Protein AF-A0A9D6MFW0-F1 (afdb_monomer_lite)

pLDDT: mean 92.87, std 8.73, range [41.66, 98.81]

Foldseek 3Di:
DQLLVLLQVQLQVQLVVQLVVLVVCCVPVPDDPPDDSDDLSSLLSSLLSSLVRNLVSQVVQVVVDDPVLLVQLLVLLLVLLVVVLVCVVVLVVLVCVCVVPQLLSLLQVLSLQQQLQLSCLFALTQCSSQSSQLSSLVSNQVVPNPVHPLSNSLSSSLSSQLSNLCSVVVSPDNDLVSLLNSQLSSLVSNLSSCCVPPVVPPDPVSSVSNSVSSSNNRSPVRRVVSVVVNVVCVVVVVSVPTPNNVVVD

Radius of gyration: 18.0 Å; chains: 1; bounding box: 52×38×48 Å

Secondary structure (DSSP, 8-state):
--HHHHHHHHHHHHHHHHHHHHHHHHHHH---TT---SHHHHHHHHHHHHHHHHHHHHHHHHTTS-HHHHHHHHHHHHHHHHHHHHHHHHHHHTGGGGGTSTTGGGGGGGGGGHHHHHHHHHH--TTHHHHHHHHHHHHHHHTT-TTTTHHHHHHHHHHHHHHHHHHHTTT---SHHHHHHHHHHHHHHHHHHHIIIIITTS-HHHHHHHHHHHHHHIIIIIIIIHHHHHHHHHHTTTTTTSHHHHTT-

Structure (mmCIF, N/CA/C/O backbone):
data_AF-A0A9D6MFW0-F1
#
_entry.id   AF-A0A9D6MFW0-F1
#
loop_
_atom_site.group_PDB
_atom_site.id
_atom_site.type_symbol
_atom_site.label_atom_id
_atom_site.label_alt_id
_atom_site.label_comp_id
_atom_site.label_asym_id
_atom_site.label_entity_id
_atom_site.label_seq_id
_atom_site.pdbx_PDB_ins_code
_atom_site.Cartn_x
_atom_site.Cartn_y
_atom_site.Cartn_z
_atom_site.occupancy
_atom_site.B_iso_or_equiv
_atom_site.auth_seq_id
_atom_site.auth_comp_id
_atom_site.auth_asym_id
_atom_site.auth_atom_id
_atom_site.pdbx_PDB_model_num
ATOM 1 N N . MET A 1 1 ? -0.044 18.683 16.692 1.00 79.88 1 MET A N 1
ATOM 2 C CA . MET A 1 1 ? -0.504 18.529 15.290 1.00 79.88 1 MET A CA 1
ATOM 3 C C . MET A 1 1 ? -1.487 17.363 15.205 1.00 79.88 1 MET A C 1
ATOM 5 O O . MET A 1 1 ? -1.257 16.369 15.884 1.00 79.88 1 MET A O 1
ATOM 9 N N . LYS A 1 2 ? -2.585 17.481 14.439 1.00 92.38 2 LYS A N 1
ATOM 10 C CA . LYS A 1 2 ? -3.533 16.363 14.235 1.00 92.38 2 LYS A CA 1
ATOM 11 C C . LYS A 1 2 ? -2.830 15.202 13.506 1.00 92.38 2 LYS A C 1
ATOM 13 O O . LYS A 1 2 ? -2.002 15.497 12.643 1.00 92.38 2 LYS A O 1
ATOM 18 N N . PRO A 1 3 ? -3.162 13.928 13.794 1.00 92.81 3 PRO A N 1
ATOM 19 C CA . PRO A 1 3 ? -2.487 12.774 13.190 1.00 92.81 3 PRO A CA 1
ATOM 20 C C . PRO A 1 3 ? -2.455 12.807 11.661 1.00 92.81 3 PRO A C 1
ATOM 22 O O . PRO A 1 3 ? -1.391 12.694 11.062 1.00 92.81 3 PRO A O 1
ATOM 25 N N . SER A 1 4 ? -3.603 13.079 11.037 1.00 94.94 4 SER A N 1
ATOM 26 C CA . SER A 1 4 ? -3.722 13.196 9.582 1.00 94.94 4 SER A CA 1
ATOM 27 C C . SER A 1 4 ? -2.805 14.262 8.991 1.00 94.94 4 SER A C 1
ATOM 29 O O . SER A 1 4 ? -2.102 14.005 8.021 1.00 94.94 4 SER A O 1
ATOM 31 N N . LEU A 1 5 ? -2.760 15.446 9.607 1.00 96.00 5 LEU A N 1
ATOM 32 C CA . LEU A 1 5 ? -1.909 16.536 9.137 1.00 96.00 5 LEU A CA 1
ATOM 33 C C . LEU A 1 5 ? -0.426 16.185 9.282 1.00 96.00 5 LEU A C 1
ATOM 35 O O . LEU A 1 5 ? 0.359 16.525 8.409 1.00 96.00 5 LEU A O 1
ATOM 39 N N . ARG A 1 6 ? -0.051 15.466 10.348 1.00 96.25 6 ARG A N 1
ATOM 40 C CA . ARG A 1 6 ? 1.325 14.997 10.538 1.00 96.25 6 ARG A CA 1
ATOM 41 C C . ARG A 1 6 ? 1.741 14.021 9.442 1.00 96.25 6 ARG A C 1
ATOM 43 O O . ARG A 1 6 ? 2.824 14.173 8.892 1.00 96.25 6 ARG A O 1
ATOM 50 N N . ILE A 1 7 ? 0.890 13.046 9.131 1.00 96.69 7 ILE A N 1
ATOM 51 C CA . ILE A 1 7 ? 1.154 12.040 8.095 1.00 96.69 7 ILE A CA 1
ATOM 52 C C . ILE A 1 7 ? 1.312 12.711 6.730 1.00 96.69 7 ILE A C 1
ATOM 54 O O . ILE A 1 7 ? 2.320 12.494 6.066 1.00 96.69 7 ILE A O 1
ATOM 58 N N . LEU A 1 8 ? 0.385 13.598 6.359 1.00 97.06 8 LEU A N 1
ATOM 59 C CA . LEU A 1 8 ? 0.460 14.341 5.097 1.00 97.06 8 LEU A CA 1
ATOM 60 C C . LEU A 1 8 ? 1.686 15.258 5.026 1.00 97.06 8 LEU A C 1
ATOM 62 O O . LEU A 1 8 ? 2.339 15.327 3.991 1.00 97.06 8 LEU A O 1
ATOM 66 N N . PHE A 1 9 ? 2.016 15.940 6.125 1.00 97.31 9 PHE A N 1
ATOM 67 C CA . PHE A 1 9 ? 3.178 16.823 6.206 1.00 97.31 9 PHE A CA 1
ATOM 68 C C . PHE A 1 9 ? 4.486 16.063 5.983 1.00 97.31 9 PHE A C 1
ATOM 70 O O . PHE A 1 9 ? 5.289 16.467 5.146 1.00 97.31 9 PHE A O 1
ATOM 77 N N . PHE A 1 10 ? 4.692 14.946 6.688 1.00 97.12 10 PHE A N 1
ATOM 78 C CA . PHE A 1 10 ? 5.900 14.143 6.505 1.00 97.12 10 PHE A CA 1
ATOM 79 C C . PHE A 1 10 ? 5.937 13.459 5.140 1.00 97.12 10 PHE A C 1
ATOM 81 O O . PHE A 1 10 ? 7.003 13.440 4.534 1.00 97.12 10 PHE A O 1
ATOM 88 N N . ALA A 1 11 ? 4.805 12.965 4.627 1.00 96.25 11 ALA A N 1
ATOM 89 C CA . ALA A 1 11 ? 4.729 12.443 3.264 1.00 96.25 11 ALA A CA 1
ATOM 90 C C . ALA A 1 11 ? 5.209 13.497 2.256 1.00 96.25 11 ALA A C 1
ATOM 92 O O . ALA A 1 11 ? 6.170 13.256 1.531 1.00 96.25 11 ALA A O 1
ATOM 93 N N . ALA A 1 12 ? 4.615 14.694 2.279 1.00 96.31 12 ALA A N 1
ATOM 94 C CA . ALA A 1 12 ? 4.963 15.777 1.364 1.00 96.31 12 ALA A CA 1
ATOM 95 C C . ALA A 1 12 ? 6.429 16.213 1.495 1.00 96.31 12 ALA A C 1
ATOM 97 O O . ALA A 1 12 ? 7.118 16.330 0.485 1.00 96.31 12 ALA A O 1
ATOM 98 N N . ILE A 1 13 ? 6.924 16.417 2.721 1.00 96.50 13 ILE A N 1
ATOM 99 C CA . ILE A 1 13 ? 8.311 16.840 2.947 1.00 96.50 13 ILE A CA 1
ATOM 100 C C . ILE A 1 13 ? 9.293 15.802 2.440 1.00 96.50 13 ILE A C 1
ATOM 102 O O . ILE A 1 13 ? 10.212 16.164 1.715 1.00 96.50 13 ILE A O 1
ATOM 106 N N . VAL A 1 14 ? 9.118 14.531 2.801 1.00 95.50 14 VAL A N 1
ATOM 107 C CA . VAL A 1 14 ? 10.057 13.496 2.369 1.00 95.50 14 VAL A CA 1
ATOM 108 C C . VAL A 1 14 ? 9.985 13.347 0.852 1.00 95.50 14 VAL A C 1
ATOM 110 O O . VAL A 1 14 ? 11.029 13.377 0.217 1.00 95.50 14 VAL A O 1
ATOM 113 N N . GLY A 1 15 ? 8.792 13.333 0.249 1.00 93.56 15 GLY A N 1
ATOM 114 C CA . GLY A 1 15 ? 8.638 13.307 -1.210 1.00 93.56 15 GLY A CA 1
ATOM 115 C C . GLY A 1 15 ? 9.348 14.467 -1.926 1.00 93.56 15 GLY A C 1
ATOM 116 O O . GLY A 1 15 ? 10.081 14.237 -2.890 1.00 93.56 15 GLY A O 1
ATOM 117 N N . VAL A 1 16 ? 9.190 15.704 -1.436 1.00 94.00 16 VAL A N 1
ATOM 118 C CA . VAL A 1 16 ? 9.861 16.895 -1.993 1.00 94.00 16 VAL A CA 1
ATOM 119 C C . VAL A 1 16 ? 11.368 16.841 -1.773 1.00 94.00 16 VAL A C 1
ATOM 121 O O . VAL A 1 16 ? 12.120 17.157 -2.691 1.00 94.00 16 VAL A O 1
ATOM 124 N N . LEU A 1 17 ? 11.829 16.427 -0.591 1.00 93.06 17 LEU A N 1
ATOM 125 C CA . LEU A 1 17 ? 13.256 16.297 -0.303 1.00 93.06 17 LEU A CA 1
ATOM 126 C C . LEU A 1 17 ? 13.905 15.229 -1.176 1.00 93.06 17 LEU A C 1
ATOM 128 O O . LEU A 1 17 ? 14.996 15.463 -1.684 1.00 93.06 17 LEU A O 1
ATOM 132 N N . THR A 1 18 ? 13.245 14.091 -1.402 1.00 90.94 18 THR A N 1
ATOM 133 C CA . THR A 1 18 ? 13.774 13.053 -2.290 1.00 90.94 18 THR A CA 1
ATOM 134 C C . THR A 1 18 ? 13.862 13.562 -3.730 1.00 90.94 18 THR A C 1
ATOM 136 O O . THR A 1 18 ? 14.888 13.370 -4.380 1.00 90.94 18 THR A O 1
ATOM 139 N N . LEU A 1 19 ? 12.842 14.279 -4.213 1.00 90.00 19 LEU A N 1
ATOM 140 C CA . LEU A 1 19 ? 12.857 14.882 -5.548 1.00 90.00 19 LEU A CA 1
ATOM 141 C C . LEU A 1 19 ? 13.934 15.970 -5.688 1.00 90.00 19 LEU A C 1
ATOM 143 O O . LEU A 1 19 ? 14.670 16.004 -6.672 1.00 90.00 19 LEU A O 1
ATOM 147 N N . GLY A 1 20 ? 14.044 16.852 -4.694 1.00 87.12 20 GLY A N 1
ATOM 148 C CA . GLY A 1 20 ? 15.034 17.923 -4.661 1.00 87.12 20 GLY A CA 1
ATOM 149 C C . GLY A 1 20 ? 16.457 17.378 -4.593 1.00 87.12 20 GLY A C 1
ATOM 150 O O . GLY A 1 20 ? 17.306 17.797 -5.372 1.00 87.12 20 GLY A O 1
ATOM 151 N N . ALA A 1 21 ? 16.708 16.392 -3.728 1.00 87.19 21 ALA A N 1
ATOM 152 C CA . ALA A 1 21 ? 17.997 15.715 -3.637 1.00 87.19 21 ALA A CA 1
ATOM 153 C C . ALA A 1 21 ? 18.373 15.040 -4.961 1.00 87.19 21 ALA A C 1
ATOM 155 O O . ALA A 1 21 ? 19.522 15.141 -5.383 1.00 87.19 21 ALA A O 1
ATOM 156 N N . TYR A 1 22 ? 17.408 14.414 -5.640 1.00 87.62 22 TYR A N 1
ATOM 157 C CA . TYR A 1 22 ? 17.619 13.828 -6.958 1.00 87.62 22 TYR A CA 1
ATOM 158 C C . TYR A 1 22 ? 18.029 14.881 -7.998 1.00 87.62 22 TYR A C 1
ATOM 160 O O . TYR A 1 22 ? 19.064 14.726 -8.636 1.00 87.62 22 TYR A O 1
ATOM 168 N N . TYR A 1 23 ? 17.298 15.992 -8.129 1.00 85.75 23 TYR A N 1
ATOM 169 C CA . TYR A 1 23 ? 17.661 17.034 -9.099 1.00 85.75 23 TYR A CA 1
ATOM 170 C C . TYR A 1 23 ? 18.966 17.757 -8.754 1.00 85.75 23 TYR A C 1
ATOM 172 O O . TYR A 1 23 ? 19.770 18.018 -9.645 1.00 85.75 23 TYR A O 1
ATOM 180 N N . VAL A 1 24 ? 19.219 18.047 -7.476 1.00 86.81 24 VAL A N 1
ATOM 181 C CA . VAL A 1 24 ? 20.496 18.633 -7.046 1.00 86.81 24 VAL A CA 1
ATOM 182 C C . VAL A 1 24 ? 21.642 17.679 -7.372 1.00 86.81 24 VAL A C 1
ATOM 184 O O . VAL A 1 24 ? 22.652 18.106 -7.923 1.00 86.81 24 VAL A O 1
ATOM 187 N N . ALA A 1 25 ? 21.486 16.383 -7.098 1.00 84.31 25 ALA A N 1
ATOM 188 C CA . ALA A 1 25 ? 22.501 15.394 -7.436 1.00 84.31 25 ALA A CA 1
ATOM 189 C C . ALA A 1 25 ? 22.703 15.264 -8.956 1.00 84.31 25 ALA A C 1
ATOM 191 O O . ALA A 1 25 ? 23.851 15.163 -9.383 1.00 84.31 25 ALA A O 1
ATOM 192 N N . ALA A 1 26 ? 21.637 15.358 -9.759 1.00 82.50 26 ALA A N 1
ATOM 193 C CA . ALA A 1 26 ? 21.716 15.360 -11.221 1.00 82.50 26 ALA A CA 1
ATOM 194 C C . ALA A 1 26 ? 22.548 16.539 -11.750 1.00 82.50 26 ALA A C 1
ATOM 196 O O . ALA A 1 26 ? 23.382 16.370 -12.637 1.00 82.50 26 ALA A O 1
ATOM 197 N N . VAL A 1 27 ? 22.348 17.732 -11.177 1.00 81.19 27 VAL A N 1
ATOM 198 C CA . VAL A 1 27 ? 23.066 18.957 -11.563 1.00 81.19 27 VAL A CA 1
ATOM 199 C C . VAL A 1 27 ? 24.517 18.940 -11.073 1.00 81.19 27 VAL A C 1
ATOM 201 O O . VAL A 1 27 ? 25.411 19.369 -11.796 1.00 81.19 27 VAL A O 1
ATOM 204 N N . VAL A 1 28 ? 24.766 18.449 -9.855 1.00 82.62 28 VAL A N 1
ATOM 205 C CA . VAL A 1 28 ? 26.088 18.519 -9.209 1.00 82.62 28 VAL A CA 1
ATOM 206 C C . VAL A 1 28 ? 27.020 17.388 -9.644 1.00 82.62 28 VAL A C 1
ATOM 208 O O . VAL A 1 28 ? 28.217 17.618 -9.792 1.00 82.62 28 VAL A O 1
ATOM 211 N N . ARG A 1 29 ? 26.515 16.158 -9.804 1.00 70.94 29 ARG A N 1
ATOM 212 C CA . ARG A 1 29 ? 27.360 14.971 -10.038 1.00 70.94 29 ARG A CA 1
ATOM 213 C C . ARG A 1 29 ? 27.475 14.551 -11.502 1.00 70.94 29 ARG A C 1
ATOM 215 O O . ARG A 1 29 ? 28.285 13.674 -11.790 1.00 70.94 29 ARG A O 1
ATOM 222 N N . GLY A 1 30 ? 26.708 15.142 -12.421 1.00 69.56 30 GLY A N 1
ATOM 223 C CA . GLY A 1 30 ? 26.693 14.699 -13.819 1.00 69.56 30 GLY A CA 1
ATOM 224 C C . GLY A 1 30 ? 26.293 13.221 -13.937 1.00 69.56 30 GLY A C 1
ATOM 225 O O . GLY A 1 30 ? 25.428 12.750 -13.201 1.00 69.56 30 GLY A O 1
ATOM 226 N N . SER A 1 31 ? 26.908 12.456 -14.843 1.00 65.06 31 SER A N 1
ATOM 227 C CA . SER A 1 31 ? 26.626 11.021 -14.995 1.00 65.06 31 SER A CA 1
ATOM 228 C C . SER A 1 31 ? 27.249 10.202 -13.859 1.00 65.06 31 SER A C 1
ATOM 230 O O . SER A 1 31 ? 28.469 10.050 -13.795 1.00 65.06 31 SER A O 1
ATOM 232 N N . VAL A 1 32 ? 26.409 9.632 -12.994 1.00 70.31 32 VAL A N 1
ATOM 233 C CA . VAL A 1 32 ? 26.818 8.618 -12.015 1.00 70.31 32 VAL A CA 1
ATOM 234 C C . VAL A 1 32 ? 26.468 7.255 -12.598 1.00 70.31 32 VAL A C 1
ATOM 236 O O . VAL A 1 32 ? 25.330 7.035 -13.015 1.00 70.31 32 VAL A O 1
ATOM 239 N N . GLU A 1 33 ? 27.441 6.348 -12.638 1.00 69.56 33 GLU A N 1
ATOM 240 C CA . GLU A 1 33 ? 27.233 4.985 -13.125 1.00 69.56 33 GLU A CA 1
ATOM 241 C C . GLU A 1 33 ? 26.114 4.300 -12.319 1.00 69.56 33 GLU A C 1
ATOM 243 O O . GLU A 1 33 ? 26.111 4.327 -11.088 1.00 69.56 33 GLU A O 1
ATOM 248 N N . GLY A 1 34 ? 25.119 3.744 -13.015 1.00 67.06 34 GLY A N 1
ATOM 249 C CA . GLY A 1 34 ? 23.968 3.082 -12.393 1.00 67.06 34 GLY A CA 1
ATOM 250 C C . GLY A 1 34 ? 22.793 3.985 -11.986 1.00 67.06 34 GLY A C 1
ATOM 251 O O . GLY A 1 34 ? 21.781 3.455 -11.535 1.00 67.06 34 GLY A O 1
ATOM 252 N N . ILE A 1 35 ? 22.860 5.312 -12.171 1.00 69.81 35 ILE A N 1
ATOM 253 C CA . ILE A 1 35 ? 21.718 6.214 -11.925 1.00 69.81 35 ILE A CA 1
ATOM 254 C C . ILE A 1 35 ? 21.223 6.811 -13.241 1.00 69.81 35 ILE A C 1
ATOM 256 O O . ILE A 1 35 ? 21.903 7.601 -13.893 1.00 69.81 35 ILE A O 1
ATOM 260 N N . ALA A 1 36 ? 19.990 6.466 -13.613 1.00 75.69 36 ALA A N 1
ATOM 261 C CA . ALA A 1 36 ? 19.328 7.053 -14.767 1.00 75.69 36 ALA A CA 1
ATOM 262 C C . ALA A 1 36 ? 18.658 8.378 -14.379 1.00 75.69 36 ALA A C 1
ATOM 264 O O . ALA A 1 36 ? 17.586 8.372 -13.773 1.00 75.69 36 ALA A O 1
ATOM 265 N N . TRP A 1 37 ? 19.276 9.500 -14.762 1.00 81.44 37 TRP A N 1
ATOM 266 C CA . TRP A 1 37 ? 18.766 10.861 -14.550 1.00 81.44 37 TRP A CA 1
ATOM 267 C C . TRP A 1 37 ? 17.595 11.206 -15.488 1.00 81.44 37 TRP A C 1
ATOM 269 O O . TRP A 1 37 ? 17.711 12.042 -16.381 1.00 81.44 37 TRP A O 1
ATOM 279 N N . ASN A 1 38 ? 16.460 10.531 -15.323 1.00 84.94 38 ASN A N 1
ATOM 280 C CA . ASN A 1 38 ? 15.252 10.725 -16.122 1.00 84.94 38 ASN A CA 1
ATOM 281 C C . ASN A 1 38 ? 13.999 10.952 -15.253 1.00 84.94 38 ASN A C 1
ATOM 283 O O . ASN A 1 38 ? 14.026 10.830 -14.025 1.00 84.94 38 ASN A O 1
ATOM 287 N N . THR A 1 39 ? 12.891 11.320 -15.899 1.00 86.44 39 THR A N 1
ATOM 288 C CA . THR A 1 39 ? 11.607 11.579 -15.231 1.00 86.44 39 THR A CA 1
ATOM 289 C C . THR A 1 39 ? 11.031 10.343 -14.525 1.00 86.44 39 THR A C 1
ATOM 291 O O . THR A 1 39 ? 10.593 10.494 -13.385 1.00 86.44 39 THR A O 1
ATOM 294 N N . PRO A 1 40 ? 11.049 9.126 -15.110 1.00 87.06 40 PRO A N 1
ATOM 295 C CA . PRO A 1 40 ? 10.574 7.931 -14.412 1.00 87.06 40 PRO A CA 1
ATOM 296 C C . PRO A 1 40 ? 11.284 7.656 -13.081 1.00 87.06 40 PRO A C 1
ATOM 298 O O . PRO A 1 40 ? 10.616 7.443 -12.071 1.00 87.06 40 PRO A O 1
ATOM 301 N N . THR A 1 41 ? 12.618 7.738 -13.037 1.00 87.19 41 THR A N 1
ATOM 302 C CA . THR A 1 41 ? 13.380 7.566 -11.789 1.00 87.19 41 THR A CA 1
ATOM 303 C C . THR A 1 41 ? 13.009 8.637 -10.760 1.00 87.19 41 THR A C 1
ATOM 305 O O . THR A 1 41 ? 12.855 8.329 -9.579 1.00 87.19 41 THR A O 1
ATOM 308 N N . ALA A 1 42 ? 12.791 9.883 -11.197 1.00 89.75 42 ALA A N 1
ATOM 309 C CA . ALA A 1 42 ? 12.338 10.957 -10.314 1.00 89.75 42 ALA A CA 1
ATOM 310 C C . ALA A 1 42 ? 10.981 10.623 -9.665 1.00 89.75 42 ALA A C 1
ATOM 312 O O . ALA A 1 42 ? 10.831 10.755 -8.452 1.00 89.75 42 ALA A O 1
ATOM 313 N N . ILE A 1 43 ? 10.019 10.135 -10.460 1.00 92.00 43 ILE A N 1
ATOM 314 C CA . ILE A 1 43 ? 8.687 9.726 -9.984 1.00 92.00 43 ILE A CA 1
ATOM 315 C C . ILE A 1 43 ? 8.800 8.593 -8.965 1.00 92.00 43 ILE A C 1
ATOM 317 O O . ILE A 1 43 ? 8.181 8.670 -7.902 1.00 92.00 43 ILE A O 1
ATOM 321 N N . VAL A 1 44 ? 9.609 7.571 -9.262 1.00 92.31 44 VAL A N 1
ATOM 322 C CA . VAL A 1 44 ? 9.844 6.441 -8.354 1.00 92.31 44 VAL A CA 1
ATOM 323 C C . VAL A 1 44 ? 10.322 6.943 -7.002 1.00 92.31 44 VAL A C 1
ATOM 325 O O . VAL A 1 44 ? 9.706 6.663 -5.977 1.00 92.31 44 VAL A O 1
ATOM 328 N N . LEU A 1 45 ? 11.387 7.742 -7.003 1.00 92.12 45 LEU A N 1
ATOM 329 C CA . LEU A 1 45 ? 11.980 8.270 -5.785 1.00 92.12 45 LEU A CA 1
ATOM 330 C C . LEU A 1 45 ? 11.001 9.155 -5.005 1.00 92.12 45 LEU A C 1
ATOM 332 O O . LEU A 1 45 ? 10.916 9.041 -3.783 1.00 92.12 45 LEU A O 1
ATOM 336 N N . THR A 1 46 ? 10.214 9.990 -5.687 1.00 94.88 46 THR A N 1
ATOM 337 C CA . THR A 1 46 ? 9.175 10.792 -5.031 1.00 94.88 46 THR A CA 1
ATOM 338 C C . THR A 1 46 ? 8.120 9.918 -4.365 1.00 94.88 46 THR A C 1
ATOM 340 O O . THR A 1 46 ? 7.791 10.166 -3.210 1.00 94.88 46 THR A O 1
ATOM 343 N N . VAL A 1 47 ? 7.597 8.892 -5.040 1.00 96.12 47 VAL A N 1
ATOM 344 C CA . VAL A 1 47 ? 6.547 8.025 -4.479 1.00 96.12 47 VAL A CA 1
ATOM 345 C C . VAL A 1 47 ? 7.075 7.172 -3.323 1.00 96.12 47 VAL A C 1
ATOM 347 O O . VAL A 1 47 ? 6.403 7.067 -2.296 1.00 96.12 47 VAL A O 1
ATOM 350 N N . LEU A 1 48 ? 8.303 6.652 -3.424 1.00 95.50 48 LEU A N 1
ATOM 351 C CA . LEU A 1 48 ? 8.983 6.010 -2.294 1.00 95.50 48 LEU A CA 1
ATOM 352 C C . LEU A 1 48 ? 9.122 6.979 -1.110 1.00 95.50 48 LEU A C 1
ATOM 354 O O . LEU A 1 48 ? 8.824 6.614 0.028 1.00 95.50 48 LEU A O 1
ATOM 358 N N . GLY A 1 49 ? 9.511 8.228 -1.378 1.00 96.12 49 GLY A N 1
ATOM 359 C CA . GLY A 1 49 ? 9.616 9.283 -0.373 1.00 96.12 49 GLY A CA 1
ATOM 360 C C . GLY A 1 49 ? 8.275 9.628 0.282 1.00 96.12 49 GLY A C 1
ATOM 361 O O . GLY A 1 49 ? 8.200 9.725 1.506 1.00 96.12 49 GLY A O 1
ATOM 362 N N . LEU A 1 50 ? 7.197 9.745 -0.501 1.00 97.44 50 LEU A N 1
ATOM 363 C CA . LEU A 1 50 ? 5.838 9.974 0.000 1.00 97.44 50 LEU A CA 1
ATOM 364 C C . LEU A 1 50 ? 5.413 8.861 0.966 1.00 97.44 50 LEU A C 1
ATOM 366 O O . LEU A 1 50 ? 4.963 9.150 2.077 1.00 97.44 50 LEU A O 1
ATOM 370 N N . ALA A 1 51 ? 5.590 7.598 0.571 1.00 96.56 51 ALA A N 1
ATOM 371 C CA . ALA A 1 51 ? 5.227 6.455 1.401 1.00 96.56 51 ALA A CA 1
ATOM 372 C C . ALA A 1 51 ? 6.084 6.359 2.673 1.00 96.56 51 ALA A C 1
ATOM 374 O O . ALA A 1 51 ? 5.547 6.180 3.768 1.00 96.56 51 ALA A O 1
ATOM 375 N N . ALA A 1 52 ? 7.402 6.553 2.560 1.00 96.44 52 ALA A N 1
ATOM 376 C CA . ALA A 1 52 ? 8.307 6.573 3.707 1.00 96.44 52 ALA A CA 1
ATOM 377 C C . ALA A 1 52 ? 7.962 7.709 4.684 1.00 96.44 52 ALA A C 1
ATOM 379 O O . ALA A 1 52 ? 7.927 7.508 5.900 1.00 96.44 52 ALA A O 1
ATOM 380 N N . GLY A 1 53 ? 7.641 8.896 4.165 1.00 96.38 53 GLY A N 1
ATOM 381 C CA . GLY A 1 53 ? 7.175 10.024 4.964 1.00 96.38 53 GLY A CA 1
ATOM 382 C C . GLY A 1 53 ? 5.833 9.748 5.647 1.00 96.38 53 GLY A C 1
ATOM 383 O O . GLY A 1 53 ? 5.672 10.068 6.826 1.00 96.38 53 GLY A O 1
ATOM 384 N N . ALA A 1 54 ? 4.891 9.092 4.965 1.00 96.81 54 ALA A N 1
ATOM 385 C CA . ALA A 1 54 ? 3.622 8.676 5.561 1.00 96.81 54 ALA A CA 1
ATOM 386 C C . ALA A 1 54 ? 3.829 7.662 6.701 1.00 96.81 54 ALA A C 1
ATOM 388 O O . ALA A 1 54 ? 3.230 7.801 7.775 1.00 96.81 54 ALA A O 1
ATOM 389 N N . ALA A 1 55 ? 4.728 6.691 6.517 1.00 95.31 55 ALA A N 1
ATOM 390 C CA . ALA A 1 55 ? 5.102 5.724 7.548 1.00 95.31 55 ALA A CA 1
ATOM 391 C C . ALA A 1 55 ? 5.743 6.417 8.756 1.00 95.31 55 ALA A C 1
ATOM 393 O O . ALA A 1 55 ? 5.321 6.214 9.898 1.00 95.31 55 ALA A O 1
ATOM 394 N N . TRP A 1 56 ? 6.687 7.327 8.508 1.00 95.62 56 TRP A N 1
ATOM 395 C CA . TRP A 1 56 ? 7.318 8.116 9.561 1.00 95.62 56 TRP A CA 1
ATOM 396 C C . TRP A 1 56 ? 6.312 8.982 10.324 1.00 95.62 56 TRP A C 1
ATOM 398 O O . TRP A 1 56 ? 6.336 9.040 11.553 1.00 95.62 56 TRP A O 1
ATOM 408 N N . GLY A 1 57 ? 5.386 9.636 9.620 1.00 94.62 57 GLY A N 1
ATOM 409 C CA . GLY A 1 57 ? 4.326 10.430 10.236 1.00 94.62 57 GLY A CA 1
ATOM 410 C C . GLY A 1 57 ? 3.359 9.594 11.083 1.00 94.62 57 GLY A C 1
ATOM 411 O O . GLY A 1 57 ? 2.818 10.099 12.075 1.00 94.62 57 GLY A O 1
ATOM 412 N N . SER A 1 58 ? 3.186 8.317 10.739 1.00 94.38 58 SER A N 1
ATOM 413 C CA . SER A 1 58 ? 2.309 7.372 11.438 1.00 94.38 58 SER A CA 1
ATOM 414 C C . SER A 1 58 ? 2.922 6.814 12.725 1.00 94.38 58 SER A C 1
ATOM 416 O O . SER A 1 58 ? 2.176 6.466 13.637 1.00 94.38 58 SER A O 1
ATOM 418 N N . ARG A 1 59 ? 4.259 6.812 12.863 1.00 93.31 59 ARG A N 1
ATOM 419 C CA . ARG A 1 59 ? 4.978 6.164 13.981 1.00 93.31 59 ARG A CA 1
ATOM 420 C C . ARG A 1 59 ? 4.449 6.525 15.374 1.00 93.31 59 ARG A C 1
ATOM 422 O O . ARG A 1 59 ? 4.235 5.651 16.201 1.00 93.31 59 ARG A O 1
ATOM 429 N N . ALA A 1 60 ? 4.179 7.809 15.610 1.00 90.50 60 ALA A N 1
ATOM 430 C CA . ALA A 1 60 ? 3.733 8.301 16.913 1.00 90.50 60 ALA A CA 1
ATOM 431 C C . ALA A 1 60 ? 2.240 8.034 17.190 1.00 90.50 60 ALA A C 1
ATOM 433 O O . ALA A 1 60 ? 1.771 8.287 18.295 1.00 90.50 60 ALA A O 1
ATOM 434 N N . GLU A 1 61 ? 1.471 7.539 16.212 1.00 91.81 61 GLU A N 1
ATOM 435 C CA . GLU A 1 61 ? 0.117 7.049 16.486 1.00 91.81 61 GLU A CA 1
ATOM 436 C C . GLU A 1 61 ? 0.111 5.603 16.968 1.00 91.81 61 GLU A C 1
ATOM 438 O O . GLU A 1 61 ? -0.802 5.259 17.710 1.00 91.81 61 GLU A O 1
ATOM 443 N N . PHE A 1 62 ? 1.113 4.780 16.636 1.00 88.06 62 PHE A N 1
ATOM 444 C CA . PHE A 1 62 ? 1.161 3.391 17.109 1.00 88.06 62 PHE A CA 1
ATOM 445 C C . PHE A 1 62 ? 1.235 3.290 18.639 1.00 88.06 62 PHE A C 1
ATOM 447 O O . PHE A 1 62 ? 0.645 2.385 19.215 1.00 88.06 62 PHE A O 1
ATOM 454 N N . GLU A 1 63 ? 1.824 4.274 19.321 1.00 87.62 63 GLU A N 1
ATOM 455 C CA . GLU A 1 63 ? 1.805 4.373 20.793 1.00 87.62 63 GLU A CA 1
ATOM 456 C C . GLU A 1 63 ? 0.392 4.575 21.374 1.00 87.62 63 GLU A C 1
ATOM 458 O O . GLU A 1 63 ? 0.144 4.320 22.549 1.00 87.62 63 GLU A O 1
ATOM 463 N N . ARG A 1 64 ? -0.557 5.041 20.554 1.00 88.94 64 ARG A N 1
ATOM 464 C CA . ARG A 1 64 ? -1.963 5.273 20.930 1.00 88.94 64 ARG A CA 1
ATOM 465 C C . ARG A 1 64 ? -2.871 4.115 20.533 1.00 88.94 64 ARG A C 1
ATOM 467 O O . ARG A 1 64 ? -4.091 4.161 20.748 1.00 88.94 64 ARG A O 1
ATOM 474 N N . TRP A 1 65 ? -2.320 3.101 19.879 1.00 93.19 65 TRP A N 1
ATOM 475 C CA . TRP A 1 65 ? -3.061 1.891 19.585 1.00 93.19 65 TRP A CA 1
ATOM 476 C C . TRP A 1 65 ? -3.249 1.099 20.870 1.00 93.19 65 TRP A C 1
ATOM 478 O O . TRP A 1 65 ? -2.351 0.990 21.700 1.00 93.19 65 TRP A O 1
ATOM 488 N N . LYS A 1 66 ? -4.451 0.558 21.057 1.00 91.75 66 LYS A N 1
ATOM 489 C CA . LYS A 1 66 ? -4.690 -0.378 22.148 1.00 91.75 66 LYS A CA 1
ATOM 490 C C . LYS A 1 66 ? -4.087 -1.715 21.740 1.00 91.75 66 LYS A C 1
ATOM 492 O O . LYS A 1 66 ? -4.034 -2.029 20.552 1.00 91.75 66 LYS A O 1
ATOM 497 N N . THR A 1 67 ? -3.746 -2.545 22.719 1.00 91.12 67 THR A N 1
ATOM 498 C CA . THR A 1 67 ? -3.265 -3.915 22.485 1.00 91.12 67 THR A CA 1
ATOM 499 C C . THR A 1 67 ? -4.180 -4.688 21.532 1.00 91.12 67 THR A C 1
ATOM 501 O O . THR A 1 67 ? -3.702 -5.353 20.621 1.00 91.12 67 THR A O 1
ATOM 504 N N . LEU A 1 68 ? -5.501 -4.529 21.680 1.00 87.19 68 LEU A N 1
ATOM 505 C CA . LEU A 1 68 ? -6.482 -5.166 20.801 1.00 87.19 68 LEU A CA 1
ATOM 506 C C . LEU A 1 68 ? -6.368 -4.710 19.337 1.00 87.19 68 LEU A C 1
ATOM 508 O O . LEU A 1 68 ? -6.533 -5.534 18.446 1.00 87.19 68 LEU A O 1
ATOM 512 N N . ASP A 1 69 ? -6.078 -3.431 19.079 1.00 90.06 69 ASP A N 1
ATOM 513 C CA . ASP A 1 69 ? -5.938 -2.926 17.707 1.00 90.06 69 ASP A CA 1
ATOM 514 C C . ASP A 1 69 ? -4.694 -3.518 17.039 1.00 90.06 69 ASP A C 1
ATOM 516 O O . ASP A 1 69 ? -4.744 -3.907 15.875 1.00 90.06 69 ASP A O 1
ATOM 520 N N . VAL A 1 70 ? -3.594 -3.626 17.795 1.00 91.81 70 VAL A N 1
ATOM 521 C CA . VAL A 1 70 ? -2.336 -4.222 17.325 1.00 91.81 70 VAL A CA 1
ATOM 522 C C . VAL A 1 70 ? -2.526 -5.705 17.020 1.00 91.81 70 VAL A C 1
ATOM 524 O O . VAL A 1 70 ? -2.179 -6.150 15.930 1.00 91.81 70 VAL A O 1
ATOM 527 N N . ILE A 1 71 ? -3.124 -6.461 17.948 1.00 91.62 71 ILE A N 1
ATOM 528 C CA . ILE A 1 71 ? -3.392 -7.894 17.763 1.00 91.62 71 ILE A CA 1
ATOM 529 C C . ILE A 1 71 ? -4.323 -8.118 16.569 1.00 91.62 71 ILE A C 1
ATOM 531 O O . ILE A 1 71 ? -4.067 -8.995 15.750 1.00 91.62 71 ILE A O 1
ATOM 535 N N . LEU A 1 72 ? -5.386 -7.318 16.436 1.00 88.38 72 LEU A N 1
ATOM 536 C CA . LEU A 1 72 ? -6.323 -7.446 15.324 1.00 88.38 72 LEU A CA 1
ATOM 537 C C . LEU A 1 72 ? -5.644 -7.164 13.985 1.00 88.38 72 LEU A C 1
ATOM 539 O O . LEU A 1 72 ? -5.774 -7.961 13.059 1.00 88.38 72 LEU A O 1
ATOM 543 N N . ALA A 1 73 ? -4.938 -6.037 13.880 1.00 92.00 73 ALA A N 1
ATOM 544 C CA . ALA A 1 73 ? -4.250 -5.673 12.652 1.00 92.00 73 ALA A CA 1
ATOM 545 C C . ALA A 1 73 ? -3.190 -6.716 12.288 1.00 92.00 73 ALA A C 1
ATOM 547 O O . ALA A 1 73 ? -3.129 -7.116 11.133 1.00 92.00 73 ALA A O 1
ATOM 548 N N . GLY A 1 74 ? -2.425 -7.208 13.268 1.00 94.00 74 GLY A N 1
ATOM 549 C CA . GLY A 1 74 ? -1.430 -8.261 13.068 1.00 94.00 74 GLY A CA 1
ATOM 550 C C . GLY A 1 74 ? -2.042 -9.582 12.600 1.00 94.00 74 GLY A C 1
ATOM 551 O O . GLY A 1 74 ? -1.570 -10.154 11.624 1.00 94.00 74 GLY A O 1
ATOM 552 N N . ASN A 1 75 ? -3.127 -10.039 13.230 1.00 94.88 75 ASN A N 1
ATOM 553 C CA . ASN A 1 75 ? -3.800 -11.280 12.837 1.00 94.88 75 ASN A CA 1
ATOM 554 C C . ASN A 1 75 ? -4.441 -11.177 11.449 1.00 94.88 75 ASN A C 1
ATOM 556 O O . ASN A 1 75 ? -4.302 -12.092 10.643 1.00 94.88 75 ASN A O 1
ATOM 560 N N . LEU A 1 76 ? -5.126 -10.068 11.149 1.00 94.00 76 LEU A N 1
ATOM 561 C CA . LEU A 1 76 ? -5.695 -9.850 9.818 1.00 94.00 76 LEU A CA 1
ATOM 562 C C . LEU A 1 76 ? -4.592 -9.759 8.761 1.00 94.00 76 LEU A C 1
ATOM 564 O O . LEU A 1 76 ? -4.716 -10.381 7.712 1.00 94.00 76 LEU A O 1
ATOM 568 N N . ALA A 1 77 ? -3.506 -9.039 9.047 1.00 94.81 77 ALA A N 1
ATOM 569 C CA . ALA A 1 77 ? -2.356 -8.952 8.157 1.00 94.81 77 ALA A CA 1
ATOM 570 C C . ALA A 1 77 ? -1.729 -10.327 7.900 1.00 94.81 77 ALA A C 1
ATOM 572 O O . ALA A 1 77 ? -1.460 -10.655 6.753 1.00 94.81 77 ALA A O 1
ATOM 573 N N . LEU A 1 78 ? -1.574 -11.167 8.930 1.00 97.06 78 LEU A N 1
ATOM 574 C CA . LEU A 1 78 ? -1.087 -12.539 8.775 1.00 97.06 78 LEU A CA 1
ATOM 575 C C . LEU A 1 78 ? -1.988 -13.360 7.841 1.00 97.06 78 LEU A C 1
ATOM 577 O O . LEU A 1 78 ? -1.486 -14.027 6.939 1.00 97.06 78 LEU A O 1
ATOM 581 N N . VAL A 1 79 ? -3.312 -13.284 8.023 1.00 97.38 79 VAL A N 1
ATOM 582 C CA . VAL A 1 79 ? -4.276 -13.954 7.135 1.00 97.38 79 VAL A CA 1
ATOM 583 C C . VAL A 1 79 ? -4.121 -13.451 5.701 1.00 97.38 79 VAL A C 1
ATOM 585 O O . VAL A 1 79 ? -4.010 -14.264 4.786 1.00 97.38 79 VAL A O 1
ATOM 588 N N . PHE A 1 80 ? -4.066 -12.133 5.491 1.00 97.94 80 PHE A N 1
ATOM 589 C CA . PHE A 1 80 ? -3.880 -11.571 4.154 1.00 97.94 80 PHE A CA 1
ATOM 590 C C . PHE A 1 80 ? -2.534 -11.943 3.538 1.00 97.94 80 PHE A C 1
ATOM 592 O O . PHE A 1 80 ? -2.518 -12.276 2.364 1.00 97.94 80 PHE A O 1
ATOM 599 N N . GLY A 1 81 ? -1.441 -11.993 4.299 1.00 97.94 81 GLY A N 1
ATOM 600 C CA . GLY A 1 81 ? -0.139 -12.415 3.779 1.00 97.94 81 GLY A CA 1
ATOM 601 C C . GLY A 1 81 ? -0.138 -13.850 3.250 1.00 97.94 81 GLY A C 1
ATOM 602 O O . GLY A 1 81 ? 0.420 -14.128 2.192 1.00 97.94 81 GLY A O 1
ATOM 603 N N . LEU A 1 82 ? -0.840 -14.766 3.925 1.00 98.12 82 LEU A N 1
ATOM 604 C CA . LEU A 1 82 ? -1.031 -16.129 3.415 1.00 98.12 82 LEU A CA 1
ATOM 605 C C . LEU A 1 82 ? -1.943 -16.163 2.180 1.00 98.12 82 LEU A C 1
ATOM 607 O O . LEU A 1 82 ? -1.700 -16.933 1.251 1.00 98.12 82 LEU A O 1
ATOM 611 N N . LEU A 1 83 ? -2.979 -15.318 2.144 1.00 98.00 83 LEU A N 1
ATOM 612 C CA . LEU A 1 83 ? -3.829 -15.173 0.961 1.00 98.00 83 LEU A CA 1
ATOM 613 C C . LEU A 1 83 ? -3.052 -14.589 -0.226 1.00 98.00 83 LEU A C 1
ATOM 615 O O . LEU A 1 83 ? -3.268 -15.034 -1.347 1.00 98.00 83 LEU A O 1
ATOM 619 N N . PHE A 1 84 ? -2.147 -13.638 0.003 1.00 98.25 84 PHE A N 1
ATOM 620 C CA . PHE A 1 84 ? -1.285 -13.035 -1.016 1.00 98.25 84 PHE A CA 1
ATOM 621 C C . PHE A 1 84 ? -0.332 -14.062 -1.614 1.00 98.25 84 PHE A C 1
ATOM 623 O O . PHE A 1 84 ? -0.254 -14.176 -2.837 1.00 98.25 84 PHE A O 1
ATOM 630 N N . LEU A 1 85 ? 0.283 -14.888 -0.761 1.00 97.62 85 LEU A N 1
ATOM 631 C CA . LEU A 1 85 ? 1.098 -16.014 -1.207 1.00 97.62 85 LEU A CA 1
ATOM 632 C C . LEU A 1 85 ? 0.295 -16.939 -2.132 1.00 97.62 85 LEU A C 1
ATOM 634 O O . LEU A 1 85 ? 0.733 -17.262 -3.235 1.00 97.62 85 LEU A O 1
ATOM 638 N N . GLY A 1 86 ? -0.910 -17.333 -1.703 1.00 97.19 86 GLY A N 1
ATOM 639 C CA . GLY A 1 86 ? -1.808 -18.160 -2.511 1.00 97.19 86 GLY A CA 1
ATOM 640 C C . GLY A 1 86 ? -2.254 -17.473 -3.805 1.00 97.19 86 GLY A C 1
ATOM 641 O O . GLY A 1 86 ? -2.408 -18.133 -4.834 1.00 97.19 86 GLY A O 1
ATOM 642 N N . TRP A 1 87 ? -2.408 -16.147 -3.790 1.00 97.88 87 TRP A N 1
ATOM 643 C CA . TRP A 1 87 ? -2.764 -15.356 -4.967 1.00 97.88 87 TRP A CA 1
ATOM 644 C C . TRP A 1 87 ? -1.687 -15.389 -6.054 1.00 97.88 87 TRP A C 1
ATOM 646 O O . TRP A 1 87 ? -2.017 -15.246 -7.232 1.00 97.88 87 TRP A O 1
ATOM 656 N N . GLY A 1 88 ? -0.433 -15.693 -5.703 1.00 96.44 88 GLY A N 1
ATOM 657 C CA . GLY A 1 88 ? 0.623 -16.000 -6.671 1.00 96.44 88 GLY A CA 1
ATOM 658 C C . GLY A 1 88 ? 0.224 -17.090 -7.679 1.00 96.44 88 GLY A C 1
ATOM 659 O O . GLY A 1 88 ? 0.547 -16.985 -8.860 1.00 96.44 88 GLY A O 1
ATOM 660 N N . LEU A 1 89 ? -0.585 -18.075 -7.269 1.00 96.38 89 LEU A N 1
ATOM 661 C CA . LEU A 1 89 ? -1.107 -19.104 -8.177 1.00 96.38 89 LEU A CA 1
ATOM 662 C C . LEU A 1 89 ? -2.087 -18.526 -9.203 1.00 96.38 89 LEU A C 1
ATOM 664 O O . LEU A 1 89 ? -2.039 -18.879 -10.380 1.00 96.38 89 LEU A O 1
ATOM 668 N N . VAL A 1 90 ? -2.976 -17.628 -8.766 1.00 97.31 90 VAL A N 1
ATOM 669 C CA . VAL A 1 90 ? -3.936 -16.954 -9.654 1.00 97.31 90 VAL A CA 1
ATOM 670 C C . VAL A 1 90 ? -3.195 -16.042 -10.614 1.00 97.31 90 VAL A C 1
ATOM 672 O O . VAL A 1 90 ? -3.470 -16.071 -11.811 1.00 97.31 90 VAL A O 1
ATOM 675 N N . TRP A 1 91 ? -2.223 -15.286 -10.100 1.00 96.88 91 TRP A N 1
ATOM 676 C CA . TRP A 1 91 ? -1.331 -14.469 -10.905 1.00 96.88 91 TRP A CA 1
ATOM 677 C C . TRP A 1 91 ? -0.753 -15.293 -12.044 1.00 96.88 91 TRP A C 1
ATOM 679 O O . TRP A 1 91 ? -0.901 -14.911 -13.203 1.00 96.88 91 TRP A O 1
ATOM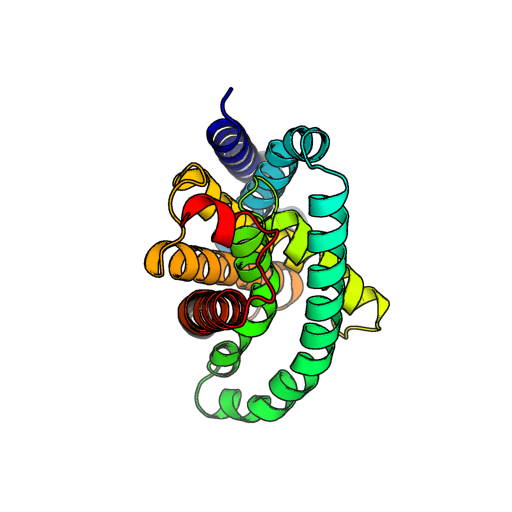 689 N N . ASP A 1 92 ? -0.115 -16.427 -11.761 1.00 95.81 92 ASP A N 1
ATOM 690 C CA . ASP A 1 92 ? 0.496 -17.286 -12.782 1.00 95.81 92 ASP A CA 1
ATOM 691 C C . ASP A 1 92 ? -0.518 -17.929 -13.725 1.00 95.81 92 ASP A C 1
ATOM 693 O O . ASP A 1 92 ? -0.278 -17.968 -14.934 1.00 95.81 92 ASP A O 1
ATOM 697 N N . ALA A 1 93 ? -1.689 -18.320 -13.224 1.00 97.19 93 ALA A N 1
ATOM 698 C CA . ALA A 1 93 ? -2.766 -18.854 -14.050 1.00 97.19 93 ALA A CA 1
ATOM 699 C C . ALA A 1 93 ? -3.277 -17.845 -15.095 1.00 97.19 93 ALA A C 1
ATOM 701 O O . ALA A 1 93 ? -3.614 -18.239 -16.211 1.00 97.19 93 ALA A O 1
ATOM 702 N N . VAL A 1 94 ? -3.303 -16.545 -14.775 1.00 96.94 94 VAL A N 1
ATOM 703 C CA . VAL A 1 94 ? -3.758 -15.496 -15.706 1.00 96.94 94 VAL A CA 1
ATOM 704 C C . VAL A 1 94 ? -2.645 -14.918 -16.586 1.00 96.94 94 VAL A C 1
ATOM 706 O O . VAL A 1 94 ? -2.891 -13.996 -17.362 1.00 96.94 94 VAL A O 1
ATOM 709 N N . LYS A 1 95 ? -1.425 -15.471 -16.535 1.00 96.12 95 LYS A N 1
ATOM 710 C CA . LYS A 1 95 ? -0.303 -15.057 -17.397 1.00 96.12 95 LYS A CA 1
ATOM 711 C C . LYS A 1 95 ? -0.629 -15.042 -18.905 1.00 96.12 95 LYS A C 1
ATOM 713 O O . LYS A 1 95 ? -0.133 -14.139 -19.575 1.00 96.12 95 LYS A O 1
ATOM 718 N N . PRO A 1 96 ? -1.471 -15.939 -19.465 1.00 97.19 96 PRO A N 1
ATOM 719 C CA . PRO A 1 96 ? -1.870 -15.861 -20.873 1.00 97.19 96 PRO A CA 1
ATOM 720 C C . PRO A 1 96 ? -2.576 -14.556 -21.277 1.00 97.19 96 PRO A C 1
ATOM 722 O O . PRO A 1 96 ? -2.595 -14.230 -22.457 1.00 97.19 96 PRO A O 1
ATOM 725 N N . LEU A 1 97 ? -3.119 -13.766 -20.339 1.00 95.44 97 LEU A N 1
ATOM 726 C CA . LEU A 1 97 ? -3.707 -12.459 -20.670 1.00 95.44 97 LEU A CA 1
ATOM 727 C C . LEU A 1 97 ? -2.688 -11.488 -21.285 1.00 95.44 97 LEU A C 1
ATOM 729 O O . LEU A 1 97 ? -3.068 -10.631 -22.082 1.00 95.44 97 LEU A O 1
ATOM 733 N N . GLU A 1 98 ? -1.400 -11.663 -20.982 1.00 93.44 98 GLU A N 1
ATOM 734 C CA . GLU A 1 98 ? -0.312 -10.855 -21.544 1.00 93.44 98 GLU A CA 1
ATOM 735 C C . GLU A 1 98 ? -0.189 -10.984 -23.067 1.00 93.44 98 GLU A C 1
ATOM 737 O O . GLU A 1 98 ? 0.252 -10.046 -23.728 1.00 93.44 98 GLU A O 1
ATOM 742 N N . SER A 1 99 ? -0.596 -12.119 -23.653 1.00 95.25 99 SER A N 1
ATOM 743 C CA . SER A 1 99 ? -0.573 -12.280 -25.113 1.00 95.25 99 SER A CA 1
ATOM 744 C C . SER A 1 99 ? -1.728 -11.563 -25.812 1.00 95.25 99 SER A C 1
ATOM 746 O O . SER A 1 99 ? -1.666 -11.358 -27.020 1.00 95.25 99 SER A O 1
ATOM 748 N N . VAL A 1 100 ? -2.792 -11.215 -25.079 1.00 95.38 100 VAL A N 1
ATOM 749 C CA . VAL A 1 100 ? -3.936 -10.459 -25.613 1.00 95.38 100 VAL A CA 1
ATOM 750 C C . VAL A 1 100 ? -3.613 -8.970 -25.618 1.00 95.38 100 VAL A C 1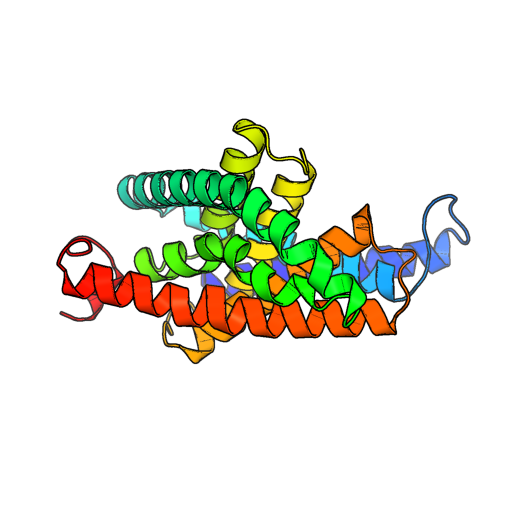
ATOM 752 O O . VAL A 1 100 ? -3.763 -8.298 -26.636 1.00 95.38 100 VAL A O 1
ATOM 755 N N . LEU A 1 101 ? -3.162 -8.457 -24.475 1.00 95.25 101 LEU A N 1
ATOM 756 C CA . LEU A 1 101 ? -2.720 -7.081 -24.316 1.00 95.25 101 LEU A CA 1
ATOM 757 C C . LEU A 1 101 ? -1.658 -7.047 -23.207 1.00 95.25 101 LEU A C 1
ATOM 759 O O . LEU A 1 101 ? -1.992 -7.358 -22.061 1.00 95.25 101 LEU A O 1
ATOM 763 N N . PRO A 1 102 ? -0.409 -6.651 -23.507 1.00 96.44 102 PRO A N 1
ATOM 764 C CA . PRO A 1 102 ? 0.628 -6.546 -22.488 1.00 96.44 102 PRO A CA 1
ATOM 765 C C . PRO A 1 102 ? 0.212 -5.608 -21.346 1.00 96.44 102 PRO A C 1
ATOM 767 O O . PRO A 1 102 ? -0.171 -4.461 -21.587 1.00 96.44 102 PRO A O 1
ATOM 770 N N . GLY A 1 103 ? 0.278 -6.104 -20.112 1.00 95.31 103 GLY A N 1
ATOM 771 C CA . GLY A 1 103 ? -0.173 -5.434 -18.893 1.00 95.31 103 GLY A CA 1
ATOM 772 C C . GLY A 1 103 ? -1.635 -5.682 -18.511 1.00 95.31 103 GLY A C 1
ATOM 773 O O . GLY A 1 103 ? -2.091 -5.174 -17.490 1.00 95.31 103 GLY A O 1
ATOM 774 N N . LEU A 1 104 ? -2.399 -6.454 -19.294 1.00 96.88 104 LEU A N 1
ATOM 775 C CA . LEU A 1 104 ? -3.792 -6.789 -18.965 1.00 96.88 104 LEU A CA 1
ATOM 776 C C . LEU A 1 104 ? -3.905 -7.674 -17.719 1.00 96.88 104 LEU A C 1
ATOM 778 O O . LEU A 1 104 ? -4.892 -7.596 -16.989 1.00 96.88 104 LEU A O 1
ATOM 782 N N . ARG A 1 105 ? -2.886 -8.499 -17.459 1.00 97.06 105 ARG A N 1
ATOM 783 C CA . ARG A 1 105 ? -2.810 -9.382 -16.289 1.00 97.06 105 ARG A CA 1
ATOM 784 C C . ARG A 1 105 ? -2.955 -8.612 -14.977 1.00 97.06 105 ARG A C 1
ATOM 786 O O . ARG A 1 105 ? -3.565 -9.115 -14.038 1.00 97.06 105 ARG A O 1
ATOM 793 N N . ASP A 1 106 ? -2.481 -7.371 -14.924 1.00 97.88 106 ASP A N 1
ATOM 794 C CA . ASP A 1 106 ? -2.548 -6.481 -13.764 1.00 97.88 106 ASP A CA 1
ATOM 795 C C . ASP A 1 106 ? -3.984 -6.169 -13.297 1.00 97.88 106 ASP A C 1
ATOM 797 O O . ASP A 1 106 ? -4.186 -5.618 -12.213 1.00 97.88 106 ASP A O 1
ATOM 801 N N . ILE A 1 107 ? -5.010 -6.584 -14.048 1.00 97.75 107 ILE A N 1
ATOM 802 C CA . ILE A 1 107 ? -6.408 -6.507 -13.616 1.00 97.75 107 ILE A CA 1
ATOM 803 C C . ILE A 1 107 ? -6.699 -7.338 -12.355 1.00 97.75 107 ILE A C 1
ATOM 805 O O . ILE A 1 107 ? -7.678 -7.063 -11.661 1.00 97.75 107 ILE A O 1
ATOM 809 N N . VAL A 1 108 ? -5.856 -8.320 -12.009 1.00 98.00 108 VAL A N 1
ATOM 810 C CA . VAL A 1 108 ? -5.974 -9.100 -10.760 1.00 98.00 108 VAL A CA 1
ATOM 811 C C . VAL A 1 108 ? -5.061 -8.602 -9.630 1.00 98.00 108 VAL A C 1
ATOM 813 O O . VAL A 1 108 ? -5.050 -9.192 -8.550 1.00 98.00 108 VAL A O 1
ATOM 816 N N . TYR A 1 109 ? -4.301 -7.522 -9.843 1.00 98.31 109 TYR A N 1
ATOM 817 C CA . TYR A 1 109 ? -3.275 -7.063 -8.895 1.00 98.31 109 TYR A CA 1
ATOM 818 C C . TYR A 1 109 ? -3.862 -6.504 -7.590 1.00 98.31 109 TYR A C 1
ATOM 820 O O . TYR A 1 109 ? -3.266 -6.608 -6.524 1.00 98.31 109 TYR A O 1
ATOM 828 N N . GLY A 1 110 ? -5.071 -5.946 -7.648 1.00 97.94 110 GLY A N 1
ATOM 829 C CA . GLY A 1 110 ? -5.745 -5.311 -6.518 1.00 97.94 110 GLY A CA 1
ATOM 830 C C . GLY A 1 110 ? -5.979 -6.224 -5.317 1.00 97.94 110 GLY A C 1
ATOM 831 O O . GLY A 1 110 ? -6.211 -5.725 -4.219 1.00 97.94 110 GLY A O 1
ATOM 832 N N . PHE A 1 111 ? -5.887 -7.544 -5.489 1.00 98.44 111 PHE A N 1
ATOM 833 C CA . PHE A 1 111 ? -5.976 -8.488 -4.380 1.00 98.44 111 PHE A CA 1
ATOM 834 C C . PHE A 1 111 ? -4.857 -8.280 -3.352 1.00 98.44 111 PHE A C 1
ATOM 836 O O . PHE A 1 111 ? -5.137 -8.297 -2.156 1.00 98.44 111 PHE A O 1
ATOM 843 N N . TRP A 1 112 ? -3.632 -7.982 -3.799 1.00 98.62 112 TRP A N 1
ATOM 844 C CA . TRP A 1 112 ? -2.513 -7.673 -2.903 1.00 98.62 112 TRP A CA 1
ATOM 845 C C . TRP A 1 112 ? -2.694 -6.369 -2.133 1.00 98.62 112 TRP A C 1
ATOM 847 O O . TRP A 1 112 ? -1.929 -6.115 -1.230 1.00 98.62 112 TRP A O 1
ATOM 857 N N . PHE A 1 113 ? -3.700 -5.541 -2.429 1.00 98.44 113 PHE A N 1
ATOM 858 C CA . PHE A 1 113 ? -3.937 -4.304 -1.673 1.00 98.44 113 PHE A CA 1
ATOM 859 C C . PHE A 1 113 ? -5.047 -4.471 -0.627 1.00 98.44 113 PHE A C 1
ATOM 861 O O . PHE A 1 113 ? -5.453 -3.503 0.017 1.00 98.44 113 PHE A O 1
ATOM 868 N N . LEU A 1 114 ? -5.615 -5.676 -0.485 1.00 98.38 114 LEU A N 1
ATOM 869 C CA . LEU A 1 114 ? -6.771 -5.906 0.382 1.00 98.38 114 LEU A CA 1
ATOM 870 C C . LEU A 1 114 ? -6.469 -5.591 1.849 1.00 98.38 114 LEU A C 1
ATOM 872 O O . LEU A 1 114 ? -7.334 -5.029 2.526 1.00 98.38 114 LEU A O 1
ATOM 876 N N . ALA A 1 115 ? -5.261 -5.889 2.337 1.00 98.25 115 ALA A N 1
ATOM 877 C CA . ALA A 1 115 ? -4.880 -5.603 3.718 1.00 98.25 115 ALA A CA 1
ATOM 878 C C . ALA A 1 115 ? -4.860 -4.088 3.989 1.00 98.25 115 ALA A C 1
ATOM 880 O O . ALA A 1 115 ? -5.450 -3.639 4.979 1.00 98.25 115 ALA A O 1
ATOM 881 N N . ALA A 1 116 ? -4.302 -3.295 3.067 1.00 98.12 116 ALA A N 1
ATOM 882 C CA . ALA A 1 116 ? -4.274 -1.833 3.095 1.00 98.12 116 ALA A CA 1
ATOM 883 C C . ALA A 1 116 ? -5.660 -1.173 3.082 1.00 98.12 116 ALA A C 1
ATOM 885 O O . ALA A 1 116 ? -5.756 0.020 3.361 1.00 98.12 116 ALA A O 1
ATOM 886 N N . ILE A 1 117 ? -6.734 -1.902 2.759 1.00 98.38 117 ILE A N 1
ATOM 887 C CA . ILE A 1 117 ? -8.101 -1.364 2.711 1.00 98.38 117 ILE A CA 1
ATOM 888 C C . ILE A 1 117 ? -8.975 -1.937 3.824 1.00 98.38 117 ILE A C 1
ATOM 890 O O . ILE A 1 117 ? -9.616 -1.185 4.562 1.00 98.38 117 ILE A O 1
ATOM 894 N N . ILE A 1 118 ? -9.000 -3.259 3.978 1.00 97.56 118 ILE A N 1
ATOM 895 C CA . ILE A 1 118 ? -9.889 -3.951 4.916 1.00 97.56 118 ILE A CA 1
ATOM 896 C C . ILE A 1 118 ? -9.526 -3.619 6.360 1.00 97.56 118 ILE A C 1
ATOM 898 O O . ILE A 1 118 ? -10.396 -3.237 7.145 1.00 97.56 118 ILE A O 1
ATOM 902 N N . VAL A 1 119 ? -8.246 -3.718 6.721 1.00 96.31 119 VAL A N 1
ATOM 903 C CA . VAL A 1 119 ? -7.807 -3.493 8.102 1.00 96.31 119 VAL A CA 1
ATOM 904 C C . VAL A 1 119 ? -8.060 -2.055 8.562 1.00 96.31 119 VAL A C 1
ATOM 906 O O . VAL A 1 119 ? -8.711 -1.890 9.599 1.00 96.31 119 VAL A O 1
ATOM 909 N N . PRO A 1 120 ? -7.653 -0.996 7.831 1.00 96.19 120 PRO A N 1
ATOM 910 C CA . PRO A 1 120 ? -7.995 0.364 8.233 1.00 96.19 120 PRO A CA 1
ATOM 911 C C . PRO A 1 120 ? -9.504 0.613 8.219 1.00 96.19 120 PRO A C 1
ATOM 913 O O . PRO A 1 120 ? -9.978 1.343 9.083 1.00 96.19 120 PRO A O 1
ATOM 916 N N . TYR A 1 121 ? -10.286 -0.023 7.338 1.00 96.44 121 TYR A N 1
ATOM 917 C CA . TYR A 1 121 ? -11.744 0.134 7.356 1.00 96.44 121 TYR A CA 1
ATOM 918 C C . TYR A 1 121 ? -12.399 -0.425 8.633 1.00 96.44 121 TYR A C 1
ATOM 920 O O . TYR A 1 121 ? -13.366 0.158 9.143 1.00 96.44 121 TYR A O 1
ATOM 928 N N . VAL A 1 122 ? -11.846 -1.514 9.177 1.00 93.50 122 VAL A N 1
ATOM 929 C CA . VAL A 1 122 ? -12.288 -2.138 10.435 1.00 93.50 122 VAL A CA 1
ATOM 930 C C . VAL A 1 122 ? -11.777 -1.371 11.660 1.00 93.50 122 VAL A C 1
ATOM 932 O O . VAL A 1 122 ? -12.564 -1.043 12.554 1.00 93.50 122 VAL A O 1
ATOM 935 N N . VAL A 1 123 ? -10.470 -1.084 11.708 1.00 92.56 123 VAL A N 1
ATOM 936 C CA . VAL A 1 123 ? -9.774 -0.493 12.870 1.00 92.56 123 VAL A CA 1
ATOM 937 C C . VAL A 1 123 ? -10.014 1.015 12.973 1.00 92.56 123 VAL A C 1
ATOM 939 O O . VAL A 1 123 ? -10.171 1.544 14.072 1.00 92.56 123 VAL A O 1
ATOM 942 N N . ARG A 1 124 ? -10.065 1.706 11.830 1.00 93.44 124 ARG A N 1
ATOM 943 C CA . ARG A 1 124 ? -10.260 3.158 11.685 1.00 93.44 124 ARG A CA 1
ATOM 944 C C . ARG A 1 124 ? -9.249 4.014 12.445 1.00 93.44 124 ARG A C 1
ATOM 946 O O . ARG A 1 124 ? -9.595 5.054 13.004 1.00 93.44 124 ARG A O 1
ATOM 953 N N . LYS A 1 125 ? -7.983 3.588 12.461 1.00 93.75 125 LYS A N 1
ATOM 954 C CA . LYS A 1 125 ? -6.885 4.318 13.107 1.00 93.75 125 LYS A CA 1
ATOM 955 C C . LYS A 1 125 ? -5.831 4.789 12.110 1.00 93.75 125 LYS A C 1
ATOM 957 O O . LYS A 1 125 ? -5.589 4.095 11.124 1.00 93.75 125 LYS A O 1
ATOM 962 N N . PRO A 1 126 ? -5.168 5.924 12.386 1.00 96.56 126 PRO A N 1
ATOM 963 C CA . PRO A 1 126 ? -4.003 6.328 11.618 1.00 96.56 126 PRO A CA 1
ATOM 964 C C . PRO A 1 126 ? -2.879 5.292 11.692 1.00 96.56 126 PRO A C 1
ATOM 966 O O . PRO A 1 126 ? -2.609 4.740 12.763 1.00 96.56 126 PRO A O 1
ATOM 969 N N . GLY A 1 127 ? -2.225 5.071 10.557 1.00 96.69 127 GLY A N 1
ATOM 970 C CA . GLY A 1 127 ? -1.157 4.094 10.363 1.00 96.69 127 GLY A CA 1
ATOM 971 C C . GLY A 1 127 ? -1.651 2.678 10.062 1.00 96.69 127 GLY A C 1
ATOM 972 O O . GLY A 1 127 ? -0.826 1.784 9.883 1.00 96.69 127 GLY A O 1
ATOM 973 N N . ALA A 1 128 ? -2.968 2.443 10.031 1.00 97.31 128 ALA A N 1
ATOM 974 C CA . ALA A 1 128 ? -3.510 1.096 9.899 1.00 97.31 128 ALA A CA 1
ATOM 975 C C . ALA A 1 128 ? -3.338 0.496 8.502 1.00 97.31 128 ALA A C 1
ATOM 977 O O . ALA A 1 128 ? -3.137 -0.712 8.416 1.00 97.31 128 ALA A O 1
ATOM 978 N N . ALA A 1 129 ? -3.369 1.298 7.434 1.00 98.19 129 ALA A N 1
ATOM 979 C CA . ALA A 1 129 ? -3.125 0.795 6.085 1.00 98.19 129 ALA A CA 1
ATOM 980 C C . ALA A 1 129 ? -1.660 0.365 5.936 1.00 98.19 129 ALA A C 1
ATOM 982 O O . ALA A 1 129 ? -1.387 -0.747 5.496 1.00 98.19 129 ALA A O 1
ATOM 983 N N . ILE A 1 130 ? -0.724 1.208 6.392 1.00 97.75 130 ILE A N 1
ATOM 984 C CA . ILE A 1 130 ? 0.719 0.911 6.366 1.00 97.75 130 ILE A CA 1
ATOM 985 C C . ILE A 1 130 ? 1.040 -0.336 7.178 1.00 97.75 130 ILE A C 1
ATOM 987 O O . ILE A 1 130 ? 1.721 -1.230 6.679 1.00 97.75 130 ILE A O 1
ATOM 991 N N . ALA A 1 131 ? 0.565 -0.396 8.425 1.00 97.06 131 ALA A N 1
ATOM 992 C CA . ALA A 1 131 ? 0.853 -1.517 9.308 1.00 97.06 131 ALA A CA 1
ATOM 993 C C . ALA A 1 131 ? 0.308 -2.827 8.733 1.00 97.06 131 ALA A C 1
ATOM 995 O O . ALA A 1 131 ? 1.039 -3.810 8.675 1.00 97.06 131 ALA A O 1
ATOM 996 N N . ALA A 1 132 ? -0.946 -2.832 8.276 1.00 98.00 132 ALA A N 1
ATOM 997 C CA . ALA A 1 132 ? -1.579 -4.031 7.746 1.00 98.00 132 ALA A CA 1
ATOM 998 C C . ALA A 1 132 ? -0.875 -4.560 6.497 1.00 98.00 132 ALA A C 1
ATOM 1000 O O . ALA A 1 132 ? -0.549 -5.739 6.434 1.00 98.00 132 ALA A O 1
ATOM 1001 N N . GLU A 1 133 ? -0.616 -3.682 5.534 1.00 98.50 133 GLU A N 1
ATOM 1002 C CA . GLU A 1 133 ? -0.041 -4.058 4.245 1.00 98.50 133 GLU A CA 1
ATOM 1003 C C . GLU A 1 133 ? 1.423 -4.495 4.384 1.00 98.50 133 GLU A C 1
ATOM 1005 O O . GLU A 1 133 ? 1.832 -5.524 3.858 1.00 98.50 133 GLU A O 1
ATOM 1010 N N . THR A 1 134 ? 2.205 -3.781 5.199 1.00 98.12 134 THR A N 1
ATOM 1011 C CA . THR A 1 134 ? 3.606 -4.151 5.462 1.00 98.12 134 THR A CA 1
ATOM 1012 C C . THR A 1 134 ? 3.706 -5.476 6.219 1.00 98.12 134 THR A C 1
ATOM 1014 O O . THR A 1 134 ? 4.566 -6.298 5.909 1.00 98.12 134 THR A O 1
ATOM 1017 N N . LEU A 1 135 ? 2.835 -5.711 7.209 1.00 98.06 135 LEU A N 1
ATOM 1018 C CA . LEU A 1 135 ? 2.813 -6.973 7.953 1.00 98.06 135 LEU A CA 1
ATOM 1019 C C . LEU A 1 135 ? 2.290 -8.135 7.101 1.00 98.06 135 LEU A C 1
ATOM 1021 O O . LEU A 1 135 ? 2.782 -9.251 7.255 1.00 98.06 135 LEU A O 1
ATOM 1025 N N . ALA A 1 136 ? 1.344 -7.888 6.191 1.00 98.62 136 ALA A N 1
ATOM 1026 C CA . ALA A 1 136 ? 0.868 -8.894 5.247 1.00 98.62 136 ALA A CA 1
ATOM 1027 C C . ALA A 1 136 ? 1.983 -9.291 4.274 1.00 98.62 136 ALA A C 1
ATOM 1029 O O . ALA A 1 136 ? 2.276 -10.476 4.134 1.00 98.62 136 ALA A O 1
ATOM 1030 N N . ALA A 1 137 ? 2.690 -8.312 3.709 1.00 98.50 137 ALA A N 1
ATOM 1031 C CA . ALA A 1 137 ? 3.859 -8.560 2.874 1.00 98.50 137 ALA A CA 1
ATOM 1032 C C . ALA A 1 137 ? 4.991 -9.279 3.632 1.00 98.50 137 ALA A C 1
ATOM 1034 O O . ALA A 1 137 ? 5.679 -10.128 3.067 1.00 98.50 137 ALA A O 1
ATOM 1035 N N . LEU A 1 138 ? 5.181 -8.983 4.924 1.00 98.31 138 LEU A N 1
ATOM 1036 C CA . LEU A 1 138 ? 6.122 -9.716 5.775 1.00 98.31 138 LEU A CA 1
ATOM 1037 C C . LEU A 1 138 ? 5.700 -11.171 5.967 1.00 98.31 138 LEU A C 1
ATOM 1039 O O . LEU A 1 138 ? 6.539 -12.061 5.867 1.00 98.31 138 LEU A O 1
ATOM 1043 N N . ALA A 1 139 ? 4.420 -11.423 6.230 1.00 98.25 139 ALA A N 1
ATOM 1044 C CA . ALA A 1 139 ? 3.898 -12.776 6.354 1.00 98.25 139 ALA A CA 1
ATOM 1045 C C . ALA A 1 139 ? 4.041 -13.565 5.042 1.00 98.25 139 ALA A C 1
ATOM 1047 O O . ALA A 1 139 ? 4.494 -14.705 5.078 1.00 98.25 139 ALA A O 1
ATOM 1048 N N . GLU A 1 140 ? 3.737 -12.952 3.895 1.00 98.50 140 GLU A N 1
ATOM 1049 C CA . GLU A 1 140 ? 3.953 -13.548 2.570 1.00 98.50 140 GLU A CA 1
ATOM 1050 C C . GLU A 1 140 ? 5.434 -13.879 2.336 1.00 98.50 140 GLU A C 1
ATOM 1052 O O . GLU A 1 140 ? 5.773 -14.992 1.933 1.00 98.50 140 GLU A O 1
ATOM 1057 N N . PHE A 1 141 ? 6.332 -12.939 2.647 1.00 98.06 141 PHE A N 1
ATOM 1058 C CA .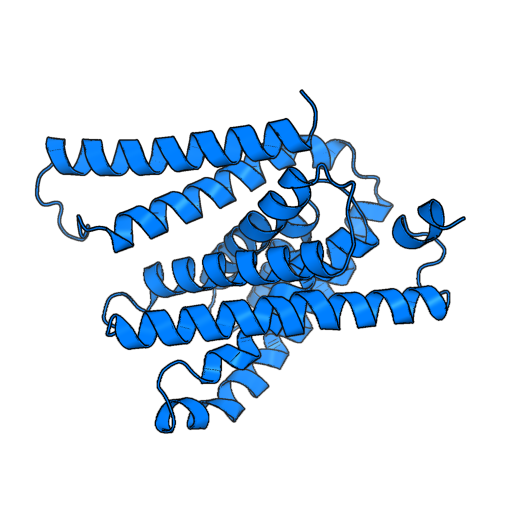 PHE A 1 141 ? 7.775 -13.137 2.533 1.00 98.06 141 PHE A CA 1
ATOM 1059 C C . PHE A 1 141 ? 8.262 -14.309 3.393 1.00 98.06 141 PHE A C 1
ATOM 1061 O O . PHE A 1 141 ? 8.939 -15.206 2.892 1.00 98.06 141 PHE A O 1
ATOM 1068 N N . LEU A 1 142 ? 7.892 -14.329 4.676 1.00 97.50 142 LEU A N 1
ATOM 1069 C CA . LEU A 1 142 ? 8.289 -15.385 5.611 1.00 97.50 142 LEU A CA 1
ATOM 1070 C C . LEU A 1 142 ? 7.712 -16.752 5.233 1.00 97.50 142 LEU A C 1
ATOM 1072 O O . LEU A 1 142 ? 8.329 -17.775 5.520 1.00 97.50 142 LEU A O 1
ATOM 1076 N N . ALA A 1 143 ? 6.557 -16.774 4.571 1.00 96.69 143 ALA A N 1
ATOM 1077 C CA . ALA A 1 143 ? 5.938 -17.986 4.055 1.00 96.69 143 ALA A CA 1
ATOM 1078 C C . ALA A 1 143 ? 6.533 -18.459 2.709 1.00 96.69 143 ALA A C 1
ATOM 1080 O O . ALA A 1 143 ? 6.071 -19.456 2.159 1.00 96.69 143 ALA A O 1
ATOM 1081 N N . GLY A 1 144 ? 7.575 -17.789 2.198 1.00 95.19 144 GLY A N 1
ATOM 1082 C CA . GLY A 1 144 ? 8.307 -18.200 0.997 1.00 95.19 144 GLY A CA 1
ATOM 1083 C C . GLY A 1 144 ? 7.834 -17.536 -0.297 1.00 95.19 144 GLY A C 1
ATOM 1084 O O . GLY A 1 144 ? 8.001 -18.115 -1.369 1.00 95.19 144 GLY A O 1
ATOM 1085 N N . GLY A 1 145 ? 7.242 -16.340 -0.217 1.00 94.75 145 GLY A N 1
ATOM 1086 C CA . GLY A 1 145 ? 6.802 -15.573 -1.382 1.00 94.75 145 GLY A CA 1
ATOM 1087 C C . GLY A 1 145 ? 7.905 -15.361 -2.425 1.00 94.75 145 GLY A C 1
ATOM 1088 O O . GLY A 1 145 ? 9.040 -15.001 -2.105 1.00 94.75 145 GLY A O 1
ATOM 1089 N N . GLN A 1 146 ? 7.553 -15.544 -3.699 1.00 92.12 146 GLN A N 1
ATOM 1090 C CA . GLN A 1 146 ? 8.511 -15.605 -4.813 1.00 92.12 146 GLN A CA 1
ATOM 1091 C C . GLN A 1 146 ? 9.274 -14.299 -5.092 1.00 92.12 146 GLN A C 1
ATOM 1093 O O . GLN A 1 146 ? 10.319 -14.322 -5.736 1.00 92.12 146 GLN A O 1
ATOM 1098 N N . TRP A 1 147 ? 8.776 -13.162 -4.601 1.00 93.56 147 TRP A N 1
ATOM 1099 C CA . TRP A 1 147 ? 9.397 -11.848 -4.797 1.00 93.56 147 TRP A CA 1
ATOM 1100 C C . TRP A 1 147 ? 10.396 -11.467 -3.688 1.00 93.56 147 TRP A C 1
ATOM 1102 O O . TRP A 1 147 ? 11.030 -10.417 -3.754 1.00 93.56 147 TRP A O 1
ATOM 1112 N N . GLY A 1 148 ? 10.590 -12.312 -2.670 1.00 93.38 148 GLY A N 1
ATOM 1113 C CA . GLY A 1 148 ? 11.601 -12.084 -1.635 1.00 93.38 148 GLY A CA 1
ATOM 1114 C C . GLY A 1 148 ? 11.434 -10.742 -0.906 1.00 93.38 148 GLY A C 1
ATOM 1115 O O . GLY A 1 148 ? 10.324 -10.310 -0.602 1.00 93.38 148 GLY A O 1
ATOM 1116 N N . LEU A 1 149 ? 12.546 -10.056 -0.618 1.00 93.50 149 LEU A N 1
ATOM 1117 C CA . LEU A 1 149 ? 12.539 -8.813 0.168 1.00 93.50 149 LEU A CA 1
ATOM 1118 C C . LEU A 1 149 ? 11.819 -7.637 -0.513 1.00 93.50 149 LEU A C 1
ATOM 1120 O O . LEU A 1 149 ? 11.423 -6.697 0.180 1.00 93.50 149 LEU A O 1
ATOM 1124 N N . THR A 1 150 ? 11.605 -7.667 -1.836 1.00 95.38 150 THR A N 1
ATOM 1125 C CA . THR A 1 150 ? 10.864 -6.591 -2.515 1.00 95.38 150 THR A CA 1
ATOM 1126 C C . THR A 1 150 ? 9.389 -6.569 -2.116 1.00 95.38 150 THR A C 1
ATOM 1128 O O . THR A 1 150 ? 8.744 -5.534 -2.284 1.00 95.38 150 THR A O 1
ATOM 1131 N N . LEU A 1 151 ? 8.867 -7.652 -1.520 1.00 97.12 151 LEU A N 1
ATOM 1132 C CA . LEU A 1 151 ? 7.546 -7.678 -0.888 1.00 97.12 151 LEU A CA 1
ATOM 1133 C C . LEU A 1 151 ? 7.435 -6.636 0.222 1.00 97.12 151 LEU A C 1
ATOM 1135 O O . LEU A 1 151 ? 6.471 -5.884 0.254 1.00 97.12 151 LEU A O 1
ATOM 1139 N N . LEU A 1 152 ? 8.442 -6.514 1.090 1.00 97.19 152 LEU A N 1
ATOM 1140 C CA . LEU A 1 152 ? 8.406 -5.552 2.198 1.00 97.19 152 LEU A CA 1
ATOM 1141 C C . LEU A 1 152 ? 8.393 -4.104 1.703 1.00 97.19 152 LEU A C 1
ATOM 1143 O O . LEU A 1 152 ? 7.678 -3.262 2.244 1.00 97.19 152 LEU A O 1
ATOM 1147 N N . ILE A 1 153 ? 9.166 -3.826 0.651 1.00 97.25 153 ILE A N 1
ATOM 1148 C CA . ILE A 1 153 ? 9.196 -2.508 0.007 1.00 97.25 153 ILE A CA 1
ATOM 1149 C C . ILE A 1 153 ? 7.837 -2.232 -0.642 1.00 97.25 153 ILE A C 1
ATOM 1151 O O . ILE A 1 153 ? 7.265 -1.162 -0.444 1.00 97.25 153 ILE A O 1
ATOM 1155 N N . SER A 1 154 ? 7.292 -3.217 -1.354 1.00 97.44 154 SER A N 1
ATOM 1156 C CA . SER A 1 154 ? 5.958 -3.158 -1.949 1.00 97.44 154 SER A CA 1
ATOM 1157 C C . SER A 1 154 ? 4.881 -2.879 -0.909 1.00 97.44 154 SER A C 1
ATOM 1159 O O . SER A 1 154 ? 4.149 -1.906 -1.061 1.00 97.44 154 SER A O 1
ATOM 1161 N N . GLY A 1 155 ? 4.824 -3.654 0.174 1.00 98.12 155 GLY A N 1
ATOM 1162 C CA . GLY A 1 155 ? 3.811 -3.506 1.215 1.00 98.12 155 GLY A CA 1
ATOM 1163 C C . GLY A 1 155 ? 3.878 -2.144 1.909 1.00 98.12 155 GLY A C 1
ATOM 1164 O O . GLY A 1 155 ? 2.854 -1.489 2.111 1.00 98.12 155 GLY A O 1
ATOM 1165 N N . LEU A 1 156 ? 5.091 -1.649 2.183 1.00 98.25 156 LEU A N 1
ATOM 1166 C CA . LEU A 1 156 ? 5.288 -0.313 2.746 1.00 98.25 156 LEU A CA 1
ATOM 1167 C C . LEU A 1 156 ? 4.775 0.784 1.806 1.00 98.25 156 LEU A C 1
ATOM 1169 O O . LEU A 1 156 ? 4.105 1.718 2.247 1.00 98.25 156 LEU A O 1
ATOM 1173 N N . VAL A 1 157 ? 5.093 0.688 0.514 1.00 98.50 157 VAL A N 1
ATOM 1174 C CA . VAL A 1 157 ? 4.744 1.719 -0.471 1.00 98.50 157 VAL A CA 1
ATOM 1175 C C . VAL A 1 157 ? 3.257 1.680 -0.801 1.00 98.50 157 VAL A C 1
ATOM 1177 O O . VAL A 1 157 ? 2.603 2.720 -0.794 1.00 98.50 157 VAL A O 1
ATOM 1180 N N . GLN A 1 158 ? 2.695 0.495 -1.019 1.00 98.62 158 GLN A N 1
ATOM 1181 C CA . GLN A 1 158 ? 1.271 0.292 -1.280 1.00 98.62 158 GLN A C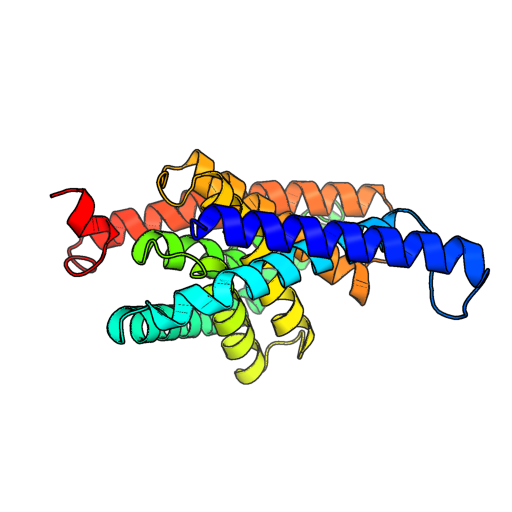A 1
ATOM 1182 C C . GLN A 1 158 ? 0.424 0.754 -0.088 1.00 98.62 158 GLN A C 1
ATOM 1184 O O . GLN A 1 158 ? -0.473 1.587 -0.249 1.00 98.62 158 GLN A O 1
ATOM 1189 N N . GLY A 1 159 ? 0.775 0.307 1.123 1.00 98.50 159 GLY A N 1
ATOM 1190 C CA . GLY A 1 159 ? 0.125 0.735 2.357 1.00 98.50 159 GLY A CA 1
ATOM 1191 C C . GLY A 1 159 ? 0.292 2.232 2.611 1.00 98.50 159 GLY A C 1
ATOM 1192 O O . GLY A 1 159 ? -0.661 2.897 3.008 1.00 98.50 159 GLY A O 1
ATOM 1193 N N . GLY A 1 160 ? 1.470 2.793 2.322 1.00 98.38 160 GLY A N 1
ATOM 1194 C CA . GLY A 1 160 ? 1.757 4.223 2.453 1.00 98.38 160 GLY A CA 1
ATOM 1195 C C . GLY A 1 160 ? 0.895 5.088 1.542 1.00 98.38 160 GLY A C 1
ATOM 1196 O O . GLY A 1 160 ? 0.317 6.078 1.992 1.00 98.38 160 GLY A O 1
ATOM 1197 N N . MET A 1 161 ? 0.748 4.692 0.279 1.00 98.62 161 MET A N 1
ATOM 1198 C CA . MET A 1 161 ? -0.096 5.407 -0.676 1.00 98.62 161 MET A CA 1
ATOM 1199 C C . MET A 1 161 ? -1.581 5.333 -0.299 1.00 98.62 161 MET A C 1
ATOM 1201 O O . MET A 1 161 ? -2.275 6.349 -0.369 1.00 98.62 161 MET A O 1
ATOM 1205 N N . ALA A 1 162 ? -2.065 4.181 0.178 1.00 98.69 162 ALA A N 1
ATOM 1206 C CA . ALA A 1 162 ? -3.422 4.062 0.717 1.00 98.69 162 ALA A CA 1
ATOM 1207 C C . ALA A 1 162 ? -3.623 4.923 1.983 1.00 98.69 162 ALA A C 1
ATOM 1209 O O . ALA A 1 162 ? -4.628 5.624 2.121 1.00 98.69 162 ALA A O 1
ATOM 1210 N N . GLU A 1 163 ? -2.645 4.939 2.892 1.00 98.69 163 GLU A N 1
ATOM 1211 C CA . GLU A 1 163 ? -2.678 5.722 4.133 1.00 98.69 163 GLU A CA 1
ATOM 1212 C C . GLU A 1 163 ? -2.774 7.226 3.873 1.00 98.69 163 GLU A C 1
ATOM 1214 O O . GLU A 1 163 ? -3.518 7.920 4.566 1.00 98.69 163 GLU A O 1
ATOM 1219 N N . ILE A 1 164 ? -2.083 7.734 2.848 1.00 98.62 164 ILE A N 1
ATOM 1220 C CA . ILE A 1 164 ? -2.176 9.141 2.435 1.00 98.62 164 ILE A CA 1
ATOM 1221 C C . ILE A 1 164 ? -3.623 9.510 2.079 1.00 98.62 164 ILE A C 1
ATOM 1223 O O . ILE A 1 164 ? -4.090 10.584 2.463 1.00 98.62 164 ILE A O 1
ATOM 1227 N N . VAL A 1 165 ? -4.368 8.620 1.415 1.00 98.69 165 VAL A N 1
ATOM 1228 C CA . VAL A 1 165 ? -5.785 8.851 1.084 1.00 98.69 165 VAL A CA 1
ATOM 1229 C C . VAL A 1 165 ? -6.641 8.912 2.352 1.00 98.69 165 VAL A C 1
ATOM 1231 O O . VAL A 1 165 ? -7.447 9.834 2.520 1.00 98.69 165 VAL A O 1
ATOM 1234 N N . PHE A 1 166 ? -6.445 7.989 3.296 1.00 98.50 166 PHE A N 1
ATOM 1235 C CA . PHE A 1 166 ? -7.169 8.020 4.571 1.00 98.50 166 PHE A CA 1
ATOM 1236 C C . PHE A 1 166 ? -6.824 9.262 5.402 1.00 98.50 166 PHE A C 1
ATOM 1238 O O . PHE A 1 166 ? -7.726 9.931 5.922 1.00 98.50 166 PHE A O 1
ATOM 1245 N N . ALA A 1 167 ? -5.548 9.648 5.444 1.00 97.88 167 ALA A N 1
ATOM 1246 C CA . ALA A 1 167 ? -5.086 10.870 6.087 1.00 97.88 167 ALA A CA 1
ATOM 1247 C C . ALA A 1 167 ? -5.684 12.126 5.431 1.00 97.88 167 ALA A C 1
ATOM 1249 O O . ALA A 1 167 ? -6.117 13.030 6.147 1.00 97.88 167 ALA A O 1
ATOM 1250 N N . ALA A 1 168 ? -5.803 12.170 4.099 1.00 98.00 168 ALA A N 1
ATOM 1251 C CA . ALA A 1 168 ? -6.424 13.279 3.366 1.00 98.00 168 ALA A CA 1
ATOM 1252 C C . ALA A 1 168 ? -7.897 13.493 3.750 1.00 98.00 168 ALA A C 1
ATOM 1254 O O . ALA A 1 168 ? -8.375 14.625 3.805 1.00 98.00 168 ALA A O 1
ATOM 1255 N N . THR A 1 169 ? -8.614 12.424 4.105 1.00 97.00 16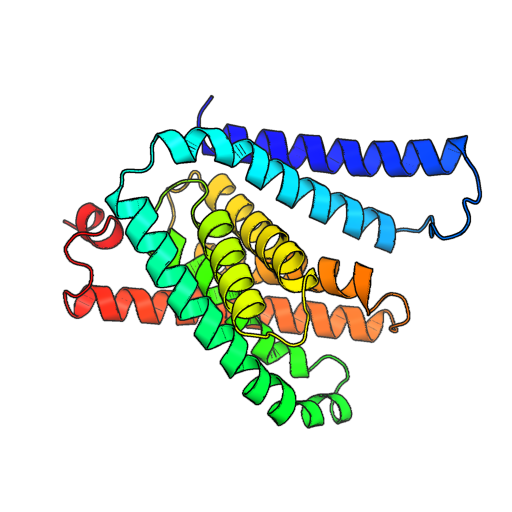9 THR A N 1
ATOM 1256 C CA . THR A 1 169 ? -9.986 12.524 4.640 1.00 97.00 169 THR A CA 1
ATOM 1257 C C . THR A 1 169 ? -10.043 12.746 6.154 1.00 97.00 169 THR A C 1
ATOM 1259 O O . THR A 1 169 ? -11.126 12.818 6.743 1.00 97.00 169 THR A O 1
ATOM 1262 N N . GLY A 1 170 ? -8.885 12.847 6.808 1.00 95.88 170 GLY A N 1
ATOM 1263 C CA . GLY A 1 170 ? -8.764 12.970 8.253 1.00 95.88 170 GLY A CA 1
ATOM 1264 C C . GLY A 1 170 ? -9.257 11.744 9.019 1.00 95.88 170 GLY A C 1
ATOM 1265 O O . GLY A 1 170 ? -9.625 11.907 10.180 1.00 95.88 170 GLY A O 1
ATOM 1266 N N . TYR A 1 171 ? -9.303 10.566 8.384 1.00 95.44 171 TYR A N 1
ATOM 1267 C CA . TYR A 1 171 ? -9.886 9.325 8.923 1.00 95.44 171 TYR A CA 1
ATOM 1268 C C . TYR A 1 171 ? -11.386 9.410 9.239 1.00 95.44 171 TYR A C 1
ATOM 1270 O O . TYR A 1 171 ? -11.909 8.628 10.029 1.00 95.44 171 TYR A O 1
ATOM 1278 N N . LYS A 1 172 ? -12.096 10.367 8.626 1.00 93.31 172 LYS A N 1
ATOM 1279 C CA . LYS A 1 172 ? -13.522 10.619 8.894 1.00 93.31 172 LYS A CA 1
ATOM 1280 C C . LYS A 1 172 ? -14.463 9.998 7.869 1.00 93.31 172 LYS A C 1
ATOM 1282 O O . LYS A 1 172 ? -15.662 9.921 8.116 1.00 93.31 172 LYS A O 1
ATOM 1287 N N . LYS A 1 173 ? -13.957 9.620 6.693 1.00 94.56 173 LYS A N 1
ATOM 1288 C CA . LYS A 1 173 ? -14.771 9.102 5.590 1.00 94.56 173 LYS A CA 1
ATOM 1289 C C . LYS A 1 173 ? -14.338 7.685 5.251 1.00 94.56 173 LYS A C 1
ATOM 1291 O O . LYS A 1 173 ? -13.189 7.454 4.906 1.00 94.56 173 LYS A O 1
ATOM 1296 N N . TRP A 1 174 ? -15.299 6.770 5.297 1.00 95.81 174 TRP A N 1
ATOM 1297 C CA . TRP A 1 174 ? -15.102 5.344 5.027 1.00 95.81 174 TRP A CA 1
ATOM 1298 C C . TRP A 1 174 ? -16.154 4.811 4.042 1.00 95.81 174 TRP A C 1
ATOM 1300 O O . TRP A 1 174 ? -16.705 3.719 4.195 1.00 95.81 174 TRP A O 1
ATOM 1310 N N . ASN A 1 175 ? -16.519 5.652 3.074 1.00 95.94 175 ASN A N 1
ATOM 1311 C CA . ASN A 1 175 ? -17.459 5.314 2.014 1.00 95.94 175 ASN A CA 1
ATOM 1312 C C . ASN A 1 175 ? -16.721 4.689 0.820 1.00 95.94 175 ASN A C 1
ATOM 1314 O O . ASN A 1 175 ? -15.494 4.718 0.738 1.00 95.94 175 ASN A O 1
ATOM 1318 N N . LEU A 1 176 ? -17.489 4.114 -0.106 1.00 97.50 176 LEU A N 1
ATOM 1319 C CA . LEU A 1 176 ? -16.939 3.401 -1.256 1.00 97.50 176 LEU A CA 1
ATOM 1320 C C . LEU A 1 176 ? -15.942 4.239 -2.085 1.00 97.50 176 LEU A C 1
ATOM 1322 O O . LEU A 1 176 ? -14.868 3.714 -2.361 1.00 97.50 176 LEU A O 1
ATOM 1326 N N . PRO A 1 177 ? -16.207 5.519 -2.426 1.00 98.19 177 PRO A N 1
ATOM 1327 C CA . PRO A 1 177 ? -15.246 6.313 -3.190 1.00 98.19 177 PRO A CA 1
ATOM 1328 C C . PRO A 1 177 ? -13.883 6.449 -2.507 1.00 98.19 177 PRO A C 1
ATOM 1330 O O . PRO A 1 177 ? -12.861 6.325 -3.168 1.00 98.19 177 PRO A O 1
ATOM 1333 N N . VAL A 1 178 ? -13.846 6.659 -1.186 1.00 98.44 178 VAL A N 1
ATOM 1334 C CA . VAL A 1 178 ? -12.576 6.791 -0.453 1.00 98.44 178 VAL A CA 1
ATOM 1335 C C . VAL A 1 178 ? -11.805 5.473 -0.447 1.00 98.44 178 VAL A C 1
ATOM 1337 O O . VAL A 1 178 ? -10.605 5.479 -0.701 1.00 98.44 178 VAL A O 1
ATOM 1340 N N . LEU A 1 179 ? -12.487 4.346 -0.217 1.00 98.62 179 LEU A N 1
ATOM 1341 C CA . LEU A 1 179 ? -11.858 3.020 -0.241 1.00 98.62 179 LEU A CA 1
ATOM 1342 C C . LEU A 1 179 ? -11.345 2.661 -1.645 1.00 98.62 179 LEU A C 1
ATOM 1344 O O . LEU A 1 179 ? -10.245 2.134 -1.780 1.00 98.62 179 LEU A O 1
ATOM 1348 N N . ALA A 1 180 ? -12.101 3.004 -2.691 1.00 98.62 180 ALA A N 1
ATOM 1349 C CA . ALA A 1 180 ? -11.695 2.807 -4.080 1.00 98.62 180 ALA A CA 1
ATOM 1350 C C . ALA A 1 180 ? -10.475 3.663 -4.456 1.00 98.62 180 ALA A C 1
ATOM 1352 O O . ALA A 1 180 ? -9.530 3.154 -5.051 1.00 98.62 180 ALA A O 1
ATOM 1353 N N . ILE A 1 181 ? -10.454 4.942 -4.063 1.00 98.75 181 ILE A N 1
ATOM 1354 C CA . ILE A 1 181 ? -9.306 5.831 -4.297 1.00 98.75 181 ILE A CA 1
ATOM 1355 C C . ILE A 1 181 ? -8.074 5.341 -3.525 1.00 98.75 181 ILE A C 1
ATOM 1357 O O . ILE A 1 181 ? -6.975 5.372 -4.070 1.00 98.75 181 ILE A O 1
ATOM 1361 N N . ALA A 1 182 ? -8.236 4.855 -2.291 1.00 98.75 182 ALA A N 1
ATOM 1362 C CA . ALA A 1 182 ? -7.136 4.287 -1.513 1.00 98.75 182 ALA A CA 1
ATOM 1363 C C . ALA A 1 182 ? -6.553 3.030 -2.182 1.00 98.75 182 ALA A C 1
ATOM 1365 O O . ALA A 1 182 ? -5.335 2.914 -2.300 1.00 98.75 182 ALA A O 1
ATOM 1366 N N . GLY A 1 183 ? -7.406 2.136 -2.696 1.00 98.69 183 GLY A N 1
ATOM 1367 C CA . GLY A 1 183 ? -6.961 0.957 -3.443 1.00 98.69 183 GLY A CA 1
ATOM 1368 C C . GLY A 1 183 ? -6.263 1.320 -4.756 1.00 98.69 183 GLY A C 1
ATOM 1369 O O . GLY A 1 183 ? -5.219 0.762 -5.082 1.00 98.69 183 GLY A O 1
ATOM 1370 N N . ALA A 1 184 ? -6.780 2.308 -5.489 1.00 98.75 184 ALA A N 1
ATOM 1371 C CA . ALA A 1 184 ? -6.120 2.830 -6.683 1.00 98.75 184 ALA A CA 1
ATOM 1372 C C . ALA A 1 184 ? -4.756 3.471 -6.353 1.00 98.75 184 ALA A C 1
ATOM 1374 O O . ALA A 1 184 ? -3.777 3.247 -7.062 1.00 98.75 184 ALA A O 1
ATOM 1375 N N . ALA A 1 185 ? -4.651 4.212 -5.245 1.00 98.69 185 ALA A N 1
ATOM 1376 C CA . ALA A 1 185 ? -3.389 4.792 -4.788 1.00 98.69 185 ALA A CA 1
ATOM 1377 C C . ALA A 1 185 ? -2.345 3.714 -4.444 1.00 98.69 185 ALA A C 1
ATOM 1379 O O . ALA A 1 185 ? -1.181 3.859 -4.819 1.00 98.69 185 ALA A O 1
ATOM 1380 N N . ALA A 1 186 ? -2.754 2.609 -3.810 1.00 98.69 186 ALA A N 1
ATOM 1381 C CA . ALA A 1 186 ? -1.890 1.441 -3.621 1.00 98.69 186 ALA A CA 1
ATOM 1382 C C . ALA A 1 186 ? -1.411 0.862 -4.967 1.00 98.69 186 ALA A C 1
ATOM 1384 O O . ALA A 1 186 ? -0.230 0.550 -5.117 1.00 98.69 186 ALA A O 1
ATOM 1385 N N . GLY A 1 187 ? -2.283 0.841 -5.983 1.00 98.44 187 GLY A N 1
ATOM 1386 C CA . GLY A 1 187 ? -1.934 0.498 -7.365 1.00 98.44 187 GLY A CA 1
ATOM 1387 C C . GLY A 1 187 ? -0.788 1.339 -7.937 1.00 98.44 187 GLY A C 1
ATOM 1388 O O . GLY A 1 187 ? 0.156 0.774 -8.490 1.00 98.44 187 GLY A O 1
ATOM 1389 N N . ILE A 1 188 ? -0.800 2.661 -7.729 1.00 98.25 188 ILE A N 1
ATOM 1390 C CA . ILE A 1 188 ? 0.314 3.551 -8.119 1.00 98.25 188 ILE A CA 1
ATOM 1391 C C . ILE A 1 188 ? 1.605 3.137 -7.405 1.00 98.25 188 ILE A C 1
ATOM 1393 O O . ILE A 1 188 ? 2.649 2.994 -8.040 1.00 98.25 188 ILE A O 1
ATOM 1397 N N . GLY A 1 189 ? 1.522 2.918 -6.090 1.00 97.50 189 GLY A N 1
ATOM 1398 C CA . GLY A 1 189 ? 2.658 2.494 -5.276 1.00 97.50 189 GLY A CA 1
ATOM 1399 C C . GLY A 1 189 ? 3.274 1.183 -5.762 1.00 97.50 189 GLY A C 1
ATOM 1400 O O . GLY A 1 189 ? 4.491 1.087 -5.894 1.00 97.50 189 GLY A O 1
ATOM 1401 N N . SER A 1 190 ? 2.437 0.200 -6.099 1.00 98.00 190 SER A N 1
ATOM 1402 C CA . SER A 1 190 ? 2.899 -1.095 -6.603 1.00 98.00 190 SER A CA 1
ATOM 1403 C C . SER A 1 190 ? 3.660 -0.972 -7.926 1.00 98.00 190 SER A C 1
ATOM 1405 O O . SER A 1 190 ? 4.737 -1.546 -8.056 1.00 98.00 190 SER A O 1
ATOM 1407 N N . LEU A 1 191 ? 3.151 -0.191 -8.891 1.00 97.44 191 LEU A N 1
ATOM 1408 C CA . LEU A 1 191 ? 3.805 -0.054 -10.194 1.00 97.44 191 LEU A CA 1
ATOM 1409 C C . LEU A 1 191 ? 5.135 0.685 -10.064 1.00 97.44 191 LEU A C 1
ATOM 1411 O O . LEU A 1 191 ? 6.087 0.356 -10.760 1.00 97.44 191 LEU A O 1
ATOM 1415 N N . VAL A 1 192 ? 5.216 1.665 -9.160 1.00 95.56 192 VAL A N 1
ATOM 1416 C CA . VAL A 1 192 ? 6.472 2.359 -8.859 1.00 95.56 192 VAL A CA 1
ATOM 1417 C C . VAL A 1 192 ? 7.532 1.394 -8.343 1.00 95.56 192 VAL A C 1
ATOM 1419 O O . VAL A 1 192 ? 8.679 1.462 -8.786 1.00 95.56 192 VAL A O 1
ATOM 1422 N N . VAL A 1 193 ? 7.162 0.504 -7.420 1.00 96.19 193 VAL A N 1
ATOM 1423 C CA . VAL A 1 193 ? 8.101 -0.486 -6.888 1.00 96.19 193 VAL A CA 1
ATOM 1424 C C . VAL A 1 193 ? 8.529 -1.439 -7.997 1.00 96.19 193 VAL A C 1
ATOM 1426 O O . VAL A 1 193 ? 9.726 -1.593 -8.229 1.00 96.19 193 VAL A O 1
ATOM 1429 N N . ASP A 1 194 ? 7.594 -1.991 -8.764 1.00 95.94 194 ASP A N 1
ATOM 1430 C CA . ASP A 1 194 ? 7.960 -2.920 -9.835 1.00 95.94 194 ASP A CA 1
ATOM 1431 C C . ASP A 1 194 ? 8.755 -2.251 -10.956 1.00 95.94 194 ASP A C 1
ATOM 1433 O O . ASP A 1 194 ? 9.650 -2.867 -11.529 1.00 95.94 194 ASP A O 1
ATOM 1437 N N . TYR A 1 195 ? 8.505 -0.973 -11.246 1.00 94.50 195 TYR A N 1
ATOM 1438 C CA . TYR A 1 195 ? 9.334 -0.215 -12.174 1.00 94.50 195 TYR A CA 1
ATOM 1439 C C . TYR A 1 195 ? 10.772 -0.096 -11.678 1.00 94.50 195 TYR A C 1
ATOM 1441 O O . TYR A 1 195 ? 11.693 -0.286 -12.468 1.00 94.50 195 TYR A O 1
ATOM 1449 N N . ALA A 1 196 ? 10.973 0.159 -10.384 1.00 92.06 196 ALA A N 1
ATOM 1450 C CA . ALA A 1 196 ? 12.304 0.279 -9.800 1.00 92.06 196 ALA A CA 1
ATOM 1451 C C . ALA A 1 196 ? 13.118 -1.024 -9.887 1.00 92.06 196 ALA A C 1
ATOM 1453 O O . ALA A 1 196 ? 14.334 -0.965 -10.053 1.00 92.06 196 ALA A O 1
ATOM 1454 N N . PHE A 1 197 ? 12.458 -2.182 -9.778 1.00 91.69 197 PHE A N 1
ATOM 1455 C CA . PHE A 1 197 ? 13.135 -3.481 -9.724 1.00 91.69 197 PHE A CA 1
ATOM 1456 C C . PHE A 1 197 ? 13.135 -4.247 -11.052 1.00 91.69 197 PHE A C 1
ATOM 1458 O O . PHE A 1 197 ? 14.098 -4.954 -11.338 1.00 91.69 197 PHE A O 1
ATOM 1465 N N . TRP A 1 198 ? 12.082 -4.118 -11.861 1.00 92.50 198 TRP A N 1
ATOM 1466 C CA . TRP A 1 198 ? 11.810 -5.040 -12.968 1.00 92.50 198 TRP A CA 1
ATOM 1467 C C . TRP A 1 198 ? 11.379 -4.370 -14.278 1.00 92.50 198 TRP A C 1
ATOM 1469 O O . TRP A 1 198 ? 11.609 -4.953 -15.336 1.00 92.50 198 TRP A O 1
ATOM 1479 N N . TYR A 1 199 ? 10.761 -3.180 -14.257 1.00 93.38 199 TYR A N 1
ATOM 1480 C CA . TYR A 1 199 ? 10.116 -2.615 -15.461 1.00 93.38 199 TYR A CA 1
ATOM 1481 C C . TYR A 1 199 ? 10.825 -1.431 -16.129 1.00 93.38 199 TYR A C 1
ATOM 1483 O O . TYR A 1 199 ? 10.253 -0.817 -17.030 1.00 93.38 199 TYR A O 1
ATOM 1491 N N . THR A 1 200 ? 12.079 -1.135 -15.776 1.00 88.56 200 THR A N 1
ATOM 1492 C CA . THR A 1 200 ? 12.858 -0.047 -16.405 1.00 88.56 200 THR A CA 1
ATOM 1493 C C . THR A 1 200 ? 13.035 -0.200 -17.922 1.00 88.56 200 THR A C 1
ATOM 1495 O O . THR A 1 200 ? 13.212 0.799 -18.615 1.00 88.56 200 THR A O 1
ATOM 1498 N N . GLY A 1 201 ? 12.972 -1.430 -18.444 1.00 88.81 201 GLY A N 1
ATOM 1499 C CA . GLY A 1 201 ? 13.085 -1.735 -19.875 1.00 88.81 201 GLY A CA 1
ATOM 1500 C C . GLY A 1 201 ? 11.756 -1.882 -20.627 1.00 88.81 201 GLY A C 1
ATOM 1501 O O . GLY A 1 201 ? 11.779 -2.148 -21.828 1.00 88.81 201 GLY A O 1
ATOM 1502 N N . LEU A 1 202 ? 10.601 -1.758 -19.959 1.00 92.81 202 LEU A N 1
ATOM 1503 C CA . LEU A 1 202 ? 9.303 -1.917 -20.622 1.00 92.81 202 LEU A CA 1
ATOM 1504 C C . LEU A 1 202 ? 8.937 -0.690 -21.464 1.00 92.81 202 LEU A C 1
ATOM 1506 O O . LEU A 1 202 ? 9.253 0.451 -21.126 1.00 92.81 202 LEU A O 1
ATOM 1510 N N . ALA A 1 203 ? 8.207 -0.927 -22.556 1.00 94.19 203 ALA A N 1
ATOM 1511 C CA . ALA A 1 203 ? 7.693 0.153 -23.386 1.00 94.19 203 ALA A CA 1
ATOM 1512 C C . ALA A 1 203 ? 6.707 1.037 -22.587 1.00 94.19 203 ALA A C 1
ATOM 1514 O O . ALA A 1 203 ? 5.864 0.502 -21.859 1.00 94.19 203 ALA A O 1
ATOM 1515 N N . PRO A 1 204 ? 6.729 2.374 -22.763 1.00 92.94 204 PRO A N 1
ATOM 1516 C CA . PRO A 1 204 ? 5.842 3.281 -22.030 1.00 92.94 204 PRO A CA 1
ATOM 1517 C C . PRO A 1 204 ? 4.353 2.953 -22.179 1.00 92.94 204 PRO A C 1
ATOM 1519 O O . PRO A 1 204 ? 3.585 3.109 -21.235 1.00 92.94 204 PRO A O 1
ATOM 1522 N N . THR A 1 205 ? 3.941 2.459 -23.347 1.00 95.25 205 THR A N 1
ATOM 1523 C CA . THR A 1 205 ? 2.559 2.033 -23.606 1.00 95.25 205 THR A CA 1
ATOM 1524 C C . THR A 1 205 ? 2.135 0.870 -22.712 1.00 95.25 205 THR A C 1
ATOM 1526 O O . THR A 1 205 ? 1.026 0.891 -22.185 1.00 95.25 205 THR A O 1
ATOM 1529 N N . VAL A 1 206 ? 3.022 -0.101 -22.479 1.00 96.62 206 VAL A N 1
ATOM 1530 C CA . VAL A 1 206 ? 2.768 -1.242 -21.587 1.00 96.62 206 VAL A CA 1
ATOM 1531 C C . VAL A 1 206 ? 2.641 -0.760 -20.146 1.00 96.62 206 VAL A C 1
ATOM 1533 O O . VAL A 1 206 ? 1.673 -1.100 -19.476 1.00 96.62 206 VAL A O 1
ATOM 1536 N N . LEU A 1 207 ? 3.543 0.118 -19.694 1.00 96.06 207 LEU A N 1
ATOM 1537 C CA . LEU A 1 207 ? 3.481 0.707 -18.349 1.00 96.06 207 LEU A CA 1
ATOM 1538 C C . LEU A 1 207 ? 2.170 1.464 -18.102 1.00 96.06 207 LEU A C 1
ATOM 1540 O O . LEU A 1 207 ? 1.606 1.383 -17.012 1.00 96.06 207 LEU A O 1
ATOM 1544 N N . VAL A 1 208 ? 1.661 2.177 -19.111 1.00 96.88 208 VAL A N 1
ATOM 1545 C CA . VAL A 1 208 ? 0.363 2.861 -19.030 1.00 96.88 208 VAL A CA 1
ATOM 1546 C C . VAL A 1 208 ? -0.782 1.858 -18.895 1.00 96.88 208 VAL A C 1
ATOM 1548 O O . VAL A 1 208 ? -1.653 2.059 -18.049 1.00 96.88 208 VAL A O 1
ATOM 1551 N N . VAL A 1 209 ? -0.784 0.774 -19.678 1.00 98.06 209 VAL A N 1
ATOM 1552 C CA . VAL A 1 209 ? -1.806 -0.279 -19.558 1.00 98.06 209 VAL A CA 1
ATOM 1553 C C . VAL A 1 209 ? -1.760 -0.910 -18.169 1.00 98.06 209 VAL A C 1
ATOM 1555 O O . VAL A 1 209 ? -2.792 -0.959 -17.503 1.00 98.06 209 VAL A O 1
ATOM 1558 N N . MET A 1 210 ? -0.576 -1.309 -17.700 1.00 98.31 210 MET A N 1
ATOM 1559 C CA . MET A 1 210 ? -0.385 -1.872 -16.361 1.00 98.31 210 MET A CA 1
ATOM 1560 C C . MET A 1 210 ? -0.910 -0.920 -15.288 1.00 98.31 210 MET A C 1
ATOM 1562 O O . MET A 1 210 ? -1.696 -1.329 -14.438 1.00 98.31 210 MET A O 1
ATOM 1566 N N . LEU A 1 211 ? -0.557 0.370 -15.361 1.00 98.19 211 LEU A N 1
ATOM 1567 C CA . LEU A 1 211 ? -1.056 1.375 -14.425 1.00 98.19 211 LEU A CA 1
ATOM 1568 C C . LEU A 1 211 ? -2.582 1.409 -14.414 1.00 98.19 211 LEU A C 1
ATOM 1570 O O . LEU A 1 211 ? -3.185 1.285 -13.353 1.00 98.19 211 LEU A O 1
ATOM 1574 N N . VAL A 1 212 ? -3.217 1.549 -15.578 1.00 98.50 212 VAL A N 1
ATOM 1575 C CA . VAL A 1 212 ? -4.681 1.610 -15.685 1.00 98.50 212 VAL A CA 1
ATOM 1576 C C . VAL A 1 212 ? -5.326 0.349 -15.111 1.00 98.50 212 VAL A C 1
ATOM 1578 O O . VAL A 1 212 ? -6.271 0.452 -14.329 1.00 98.50 212 VAL A O 1
ATOM 1581 N N . MET A 1 213 ? -4.788 -0.828 -15.427 1.00 98.56 213 MET A N 1
ATOM 1582 C CA . MET A 1 213 ? -5.296 -2.100 -14.916 1.00 98.56 213 MET A CA 1
ATOM 1583 C C . MET A 1 213 ? -5.150 -2.207 -13.397 1.00 98.56 213 ME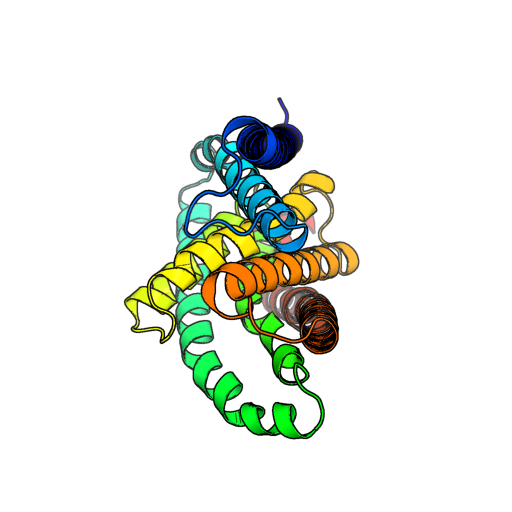T A C 1
ATOM 1585 O O . MET A 1 213 ? -6.111 -2.589 -12.731 1.00 98.56 213 MET A O 1
ATOM 1589 N N . ARG A 1 214 ? -4.024 -1.773 -12.817 1.00 98.62 214 ARG A N 1
ATOM 1590 C CA . ARG A 1 214 ? -3.843 -1.726 -11.357 1.00 98.62 214 ARG A CA 1
ATOM 1591 C C . ARG A 1 214 ? -4.729 -0.697 -10.675 1.00 98.62 214 ARG A C 1
ATOM 1593 O O . ARG A 1 214 ? -5.210 -0.965 -9.580 1.00 98.62 214 ARG A O 1
ATOM 1600 N N . LEU A 1 215 ? -4.967 0.462 -11.291 1.00 98.81 215 LEU A N 1
ATOM 1601 C CA . LEU A 1 215 ? -5.884 1.476 -10.760 1.00 98.81 215 LEU A CA 1
ATOM 1602 C C . LEU A 1 215 ? -7.313 0.927 -10.699 1.00 98.81 215 LEU A C 1
ATOM 1604 O O . LEU A 1 215 ? -7.971 1.039 -9.664 1.00 98.81 215 LEU A O 1
ATOM 1608 N N . ILE A 1 216 ? -7.773 0.294 -11.784 1.00 98.69 216 ILE A N 1
ATOM 1609 C CA . ILE A 1 216 ? -9.091 -0.349 -11.857 1.00 98.69 216 ILE A CA 1
ATOM 1610 C C . ILE A 1 216 ? -9.170 -1.497 -10.848 1.00 98.69 216 ILE A C 1
ATOM 1612 O O . ILE A 1 216 ? -10.109 -1.560 -10.056 1.00 98.69 216 ILE A O 1
ATOM 1616 N N . SER A 1 217 ? -8.169 -2.377 -10.835 1.00 98.69 217 SER A N 1
ATOM 1617 C CA . SER A 1 217 ? -8.121 -3.524 -9.933 1.00 98.69 217 SER A CA 1
ATOM 1618 C C . SER A 1 217 ? -8.087 -3.092 -8.470 1.00 98.69 217 SER A C 1
ATOM 1620 O O . SER A 1 217 ? -8.871 -3.577 -7.664 1.00 98.69 217 SER A O 1
ATOM 1622 N N . GLY A 1 218 ? -7.255 -2.117 -8.110 1.00 98.75 218 GLY A N 1
ATOM 1623 C CA . GLY A 1 218 ? -7.200 -1.572 -6.758 1.00 98.75 218 GLY A CA 1
ATOM 1624 C C . GLY A 1 218 ? -8.519 -0.923 -6.340 1.00 98.75 218 GLY A C 1
ATOM 1625 O O . GLY A 1 218 ? -9.006 -1.168 -5.238 1.00 98.75 218 GLY A O 1
ATOM 1626 N N . ALA A 1 219 ? -9.160 -0.159 -7.224 1.00 98.69 219 ALA A N 1
ATOM 1627 C CA . ALA A 1 219 ? -10.458 0.443 -6.932 1.00 98.69 219 ALA A CA 1
ATOM 1628 C C . ALA A 1 219 ? -11.568 -0.602 -6.722 1.00 98.69 219 ALA A C 1
ATOM 1630 O O . ALA A 1 219 ? -12.370 -0.476 -5.792 1.00 98.69 219 ALA A O 1
ATOM 1631 N N . LEU A 1 220 ? -11.619 -1.630 -7.571 1.00 98.50 220 LEU A N 1
ATOM 1632 C CA . LEU A 1 220 ? -12.689 -2.627 -7.569 1.00 98.50 220 LEU A CA 1
ATOM 1633 C C . LEU A 1 220 ? -12.418 -3.784 -6.602 1.00 98.50 220 LEU A C 1
ATOM 1635 O O . LEU A 1 220 ? -13.244 -4.069 -5.740 1.00 98.50 220 LEU A O 1
ATOM 1639 N N . VAL A 1 221 ? -11.270 -4.444 -6.720 1.00 98.31 221 VAL A N 1
ATOM 1640 C CA . VAL A 1 221 ? -10.913 -5.620 -5.916 1.00 98.31 221 VAL A CA 1
ATOM 1641 C C . VAL A 1 221 ? -10.562 -5.205 -4.489 1.00 98.31 221 VAL A C 1
ATOM 1643 O O . VAL A 1 221 ? -11.134 -5.737 -3.542 1.00 98.31 221 VAL A O 1
ATOM 1646 N N . ALA A 1 222 ? -9.689 -4.215 -4.300 1.00 97.94 222 ALA A N 1
ATOM 1647 C CA . ALA A 1 222 ? -9.335 -3.788 -2.947 1.00 97.94 222 ALA A CA 1
ATOM 1648 C C . ALA A 1 222 ? -10.433 -2.906 -2.334 1.00 97.94 222 ALA A C 1
ATOM 1650 O O . ALA A 1 222 ? -10.953 -3.193 -1.257 1.00 97.94 222 ALA A O 1
ATOM 1651 N N . GLY A 1 223 ? -10.822 -1.845 -3.045 1.00 98.06 223 GLY A N 1
ATOM 1652 C CA . GLY A 1 223 ? -11.778 -0.848 -2.569 1.00 98.06 223 GLY A CA 1
ATOM 1653 C C . GLY A 1 223 ? -13.206 -1.372 -2.429 1.00 98.06 223 GLY A C 1
ATOM 1654 O O . GLY A 1 223 ? -13.749 -1.433 -1.324 1.00 98.06 223 GLY A O 1
ATOM 1655 N N . TRP A 1 224 ? -13.845 -1.715 -3.550 1.00 98.25 224 TRP A N 1
ATOM 1656 C CA . TRP A 1 224 ? -15.253 -2.128 -3.566 1.00 98.25 224 TRP A CA 1
ATOM 1657 C C . TRP A 1 224 ? -15.480 -3.495 -2.922 1.00 98.25 224 TRP A C 1
ATOM 1659 O O . TRP A 1 224 ? -16.290 -3.609 -1.998 1.00 98.25 224 TRP A O 1
ATOM 1669 N N . PHE A 1 225 ? -14.754 -4.517 -3.366 1.00 97.81 225 PHE A N 1
ATOM 1670 C CA . PHE A 1 225 ? -14.917 -5.872 -2.851 1.00 97.81 225 PHE A CA 1
ATOM 1671 C C . PHE A 1 225 ? -14.428 -5.990 -1.401 1.00 97.81 225 PHE A C 1
ATOM 1673 O O . PHE A 1 225 ? -15.129 -6.577 -0.575 1.00 97.81 225 PHE A O 1
ATOM 1680 N N . GLY A 1 226 ? -13.331 -5.321 -1.028 1.00 97.31 226 GLY A N 1
ATOM 1681 C CA . GLY A 1 226 ? -12.914 -5.241 0.374 1.00 97.31 226 GLY A CA 1
ATOM 1682 C C . GLY A 1 226 ? -13.964 -4.587 1.279 1.00 97.31 226 GLY A C 1
ATOM 1683 O O . GLY A 1 226 ? -14.251 -5.090 2.369 1.00 97.31 226 GLY A O 1
ATOM 1684 N N . LYS A 1 227 ? -14.631 -3.522 0.811 1.00 97.00 227 LYS A N 1
ATOM 1685 C CA . LYS A 1 227 ? -15.774 -2.939 1.530 1.00 97.00 227 LYS A CA 1
ATOM 1686 C C . LYS A 1 227 ? -16.917 -3.944 1.685 1.00 97.00 227 LYS A C 1
ATOM 1688 O O . LYS A 1 227 ? -17.488 -4.046 2.770 1.00 97.00 227 LYS A O 1
ATOM 1693 N N . TRP A 1 228 ? -17.256 -4.658 0.613 1.00 96.69 228 TRP A N 1
ATOM 1694 C CA . TRP A 1 228 ? -18.333 -5.648 0.608 1.00 96.69 228 TRP A CA 1
ATOM 1695 C C . TRP A 1 228 ? -18.080 -6.778 1.615 1.00 96.69 228 TRP A C 1
ATOM 1697 O O . TRP A 1 228 ? -18.983 -7.098 2.391 1.00 96.69 228 TRP A O 1
ATOM 1707 N N . ILE A 1 229 ? -16.847 -7.300 1.685 1.00 94.88 229 ILE A N 1
ATOM 1708 C CA . ILE A 1 229 ? -16.433 -8.291 2.693 1.00 94.88 229 ILE A CA 1
ATOM 1709 C C . ILE A 1 229 ? -16.697 -7.753 4.100 1.00 94.88 229 ILE A C 1
ATOM 1711 O O . ILE A 1 229 ? -17.383 -8.388 4.901 1.00 94.88 229 ILE A O 1
ATOM 1715 N N . VAL A 1 230 ? -16.173 -6.566 4.406 1.00 94.62 230 VAL A N 1
ATOM 1716 C CA . VAL A 1 230 ? -16.248 -5.999 5.756 1.00 94.62 230 VAL A CA 1
ATOM 1717 C C . VAL A 1 230 ? -17.686 -5.671 6.158 1.00 94.62 230 VAL A C 1
ATOM 1719 O O . VAL A 1 230 ? -18.083 -5.943 7.290 1.00 94.62 230 VAL A O 1
ATOM 1722 N N . ASP A 1 231 ? -18.494 -5.129 5.245 1.00 93.31 231 ASP A N 1
ATOM 1723 C CA . ASP A 1 231 ? -19.917 -4.892 5.500 1.00 93.31 231 ASP A CA 1
ATOM 1724 C C . ASP A 1 231 ? -20.674 -6.205 5.755 1.00 93.31 231 ASP A C 1
ATOM 1726 O O . ASP A 1 231 ? -21.552 -6.244 6.619 1.00 93.31 231 ASP A O 1
ATOM 1730 N N . GLY A 1 232 ? -20.346 -7.276 5.025 1.00 92.19 232 GLY A N 1
ATOM 1731 C CA . GLY A 1 232 ? -20.909 -8.610 5.235 1.00 92.19 232 GLY A CA 1
ATOM 1732 C C . GLY A 1 232 ? -20.556 -9.175 6.612 1.00 92.19 232 GLY A C 1
ATOM 1733 O O . GLY A 1 232 ? -21.447 -9.579 7.358 1.00 92.19 232 GLY A O 1
ATOM 1734 N N . LEU A 1 233 ? -19.277 -9.110 6.993 1.00 89.62 233 LEU A N 1
ATOM 1735 C CA . LEU A 1 233 ? -18.799 -9.525 8.317 1.00 89.62 233 LEU A CA 1
ATOM 1736 C C . LEU A 1 233 ? -19.442 -8.706 9.446 1.00 89.62 233 LEU A C 1
ATOM 1738 O O . LEU A 1 233 ? -19.788 -9.254 10.493 1.00 89.62 233 LEU A O 1
ATOM 1742 N N . ALA A 1 234 ? -19.646 -7.403 9.233 1.00 88.94 234 ALA A N 1
ATOM 1743 C CA . ALA A 1 234 ? -20.343 -6.548 10.188 1.00 88.94 234 ALA A CA 1
ATOM 1744 C C . ALA A 1 234 ? -21.807 -6.966 10.367 1.00 88.94 234 ALA A C 1
ATOM 1746 O O . ALA A 1 234 ? -22.274 -7.070 11.499 1.00 88.94 234 ALA A O 1
ATOM 1747 N N . LYS A 1 235 ? -22.521 -7.248 9.269 1.00 87.31 235 LYS A N 1
ATOM 1748 C CA . LYS A 1 235 ? -23.913 -7.728 9.308 1.00 87.31 235 LYS A CA 1
ATOM 1749 C C . LYS A 1 235 ? -24.046 -9.093 9.982 1.00 87.31 235 LYS A C 1
ATOM 1751 O O . LYS A 1 235 ? -25.038 -9.330 10.657 1.00 87.31 235 LYS A O 1
ATOM 1756 N N . ALA A 1 236 ? -23.046 -9.960 9.833 1.00 86.75 236 ALA A N 1
ATOM 1757 C CA . ALA A 1 236 ? -22.998 -11.267 10.484 1.00 86.75 236 ALA A CA 1
ATOM 1758 C C . ALA A 1 236 ? -22.666 -11.200 11.990 1.00 86.75 236 ALA A C 1
ATOM 1760 O O . ALA A 1 236 ? -22.591 -12.233 12.646 1.00 86.75 236 ALA A O 1
ATOM 1761 N N . GLY A 1 237 ? -22.421 -10.008 12.549 1.00 82.62 237 GLY A N 1
ATOM 1762 C CA . GLY A 1 237 ? -22.089 -9.823 13.966 1.00 82.62 237 GLY A CA 1
ATOM 1763 C C . GLY A 1 237 ? -20.638 -10.155 14.333 1.00 82.62 237 GLY A C 1
ATOM 1764 O O . GLY A 1 237 ? -20.211 -9.852 15.446 1.00 82.62 237 GLY A O 1
ATOM 1765 N N . ALA A 1 238 ? -19.840 -10.676 13.393 1.00 81.69 238 ALA A N 1
ATOM 1766 C CA . ALA A 1 238 ? -18.433 -11.025 13.608 1.00 81.69 238 ALA A CA 1
ATOM 1767 C C . ALA A 1 238 ? -17.562 -9.813 13.989 1.00 81.69 238 ALA A C 1
ATOM 1769 O O . ALA A 1 238 ? -16.480 -9.976 14.550 1.00 81.69 238 ALA A O 1
ATOM 1770 N N . LEU A 1 239 ? -18.035 -8.593 13.697 1.00 82.12 239 LEU A N 1
ATOM 1771 C CA . LEU A 1 239 ? -17.315 -7.347 13.955 1.00 82.12 239 LEU A CA 1
ATOM 1772 C C . LEU A 1 239 ? -17.836 -6.528 15.153 1.00 82.12 239 LEU A C 1
ATOM 1774 O O . LEU A 1 239 ? -17.462 -5.363 15.295 1.00 82.12 239 LEU A O 1
ATOM 1778 N N . GLY A 1 240 ? -18.683 -7.107 16.015 1.00 70.44 240 GLY A N 1
ATOM 1779 C CA . GLY A 1 240 ? -19.413 -6.389 17.075 1.00 70.44 240 GLY A CA 1
ATOM 1780 C C . GLY A 1 240 ? -18.555 -5.550 18.037 1.00 70.44 240 GLY A C 1
ATOM 1781 O O . GLY A 1 240 ? -19.016 -4.535 18.552 1.00 70.44 240 GLY A O 1
ATOM 1782 N N . SER A 1 241 ? -17.286 -5.913 18.240 1.00 69.75 241 SER A N 1
ATOM 1783 C CA . SER A 1 241 ? -16.351 -5.182 19.112 1.00 69.75 241 SER A CA 1
ATOM 1784 C C . SER A 1 241 ? -15.504 -4.117 18.395 1.00 69.75 241 SER A C 1
ATOM 1786 O O . SER A 1 241 ? -14.680 -3.463 19.044 1.00 69.75 241 SER A O 1
ATOM 1788 N N . PHE A 1 242 ? -15.660 -3.919 17.080 1.00 74.88 242 PHE A N 1
ATOM 1789 C CA . PHE A 1 242 ? -14.781 -3.054 16.280 1.00 74.88 242 PHE A CA 1
ATOM 1790 C C . PHE A 1 242 ? -15.357 -1.658 16.013 1.00 74.88 242 PHE A C 1
ATOM 1792 O O . PHE A 1 242 ? -16.557 -1.408 16.127 1.00 74.88 242 PHE A O 1
ATOM 1799 N N . ALA A 1 243 ? -14.472 -0.717 15.658 1.00 72.19 243 ALA A N 1
ATOM 1800 C CA . ALA A 1 243 ? -14.818 0.695 15.466 1.00 72.19 243 ALA A CA 1
ATOM 1801 C C . ALA A 1 243 ? -15.898 0.898 14.392 1.00 72.19 243 ALA A C 1
ATOM 1803 O O . ALA A 1 243 ? -16.790 1.724 14.563 1.00 72.19 243 ALA A O 1
ATOM 1804 N N . ILE A 1 244 ? -15.869 0.083 13.336 1.00 71.00 244 ILE A N 1
ATOM 1805 C CA . ILE A 1 244 ? -16.880 0.086 12.274 1.00 71.00 244 ILE A CA 1
ATOM 1806 C C . ILE A 1 244 ? -18.316 -0.169 12.755 1.00 71.00 244 ILE A C 1
ATOM 1808 O O . ILE A 1 244 ? -19.251 0.339 12.133 1.00 71.00 244 ILE A O 1
ATOM 1812 N N . VAL A 1 245 ? -18.494 -0.928 13.841 1.00 66.31 245 VAL A N 1
ATOM 1813 C CA . VAL A 1 245 ? -19.809 -1.206 14.439 1.00 66.31 245 VAL A CA 1
ATOM 1814 C C . VAL A 1 245 ? -20.150 -0.170 15.513 1.00 66.31 245 VAL A C 1
ATOM 1816 O O . VAL A 1 245 ? -21.287 0.286 15.563 1.00 66.31 245 VAL A O 1
ATOM 1819 N N . ARG A 1 246 ? -19.166 0.289 16.303 1.00 60.66 246 ARG A N 1
ATOM 1820 C CA . ARG A 1 246 ? -19.376 1.290 17.370 1.00 60.66 246 ARG A CA 1
ATOM 1821 C C . ARG A 1 246 ? -19.814 2.676 16.889 1.00 60.66 246 ARG A C 1
ATOM 1823 O O . ARG A 1 246 ? -20.470 3.364 17.648 1.00 60.66 246 ARG A O 1
ATOM 1830 N N . GLU A 1 247 ? -19.445 3.101 15.679 1.00 57.06 247 GLU A N 1
ATOM 1831 C CA . GLU A 1 247 ? -19.868 4.406 15.126 1.00 57.06 247 GLU A CA 1
ATOM 1832 C C . GLU A 1 247 ? -21.228 4.364 14.404 1.00 57.06 247 GLU A C 1
ATOM 1834 O O . GLU A 1 247 ? -21.730 5.405 13.989 1.00 57.06 247 GLU A O 1
ATOM 1839 N N . LYS A 1 248 ? -21.807 3.172 14.195 1.00 51.62 248 LYS A N 1
ATOM 1840 C CA . LYS A 1 248 ? -23.152 3.005 13.613 1.00 51.62 248 LYS A CA 1
ATOM 1841 C C . LYS A 1 248 ? -24.256 2.872 14.675 1.00 51.62 248 LYS A C 1
ATOM 1843 O O . LYS A 1 248 ? -25.423 2.911 14.293 1.00 51.62 248 LYS A O 1
ATOM 1848 N N . ALA A 1 249 ? -23.884 2.666 15.939 1.00 41.66 249 ALA A N 1
ATOM 1849 C CA . ALA A 1 249 ? -24.772 2.616 17.101 1.00 41.66 249 ALA A CA 1
ATOM 1850 C C . ALA A 1 249 ? -24.838 3.993 17.771 1.00 41.66 249 ALA A C 1
ATOM 1852 O O . ALA A 1 249 ? -25.931 4.336 18.268 1.00 41.66 249 ALA A O 1
#

Sequence (249 aa):
MKPSLRILFFAAIVGVLTLGAYYVAAVVRGSVEGIAWNTPTAIVLTVLGLAAGAAWGSRAEFERWKTLDVILAGNLALVFGLLFLGWGLVWDAVKPLESVLPGLRDIVYGFWFLAAIIVPYVVRKPGAAIAAETLAALAEFLAGGQWGLTLLISGLVQGGMAEIVFAATGYKKWNLPVLAIAGAAAGIGSLVVDYAFWYTGLAPTVLVVMLVMRLISGALVAGWFGKWIVDGLAKAGALGSFAIVREKA